Protein AF-A0A8S2RQ76-F1 (afdb_monomer)

Mean predicted aligned error: 10.96 Å

Sequence (186 aa):
QKIIPDDKMVSIYTAVIGRHTADENFDEAVRAYDSVCRLLPGRKIMPDDEMASMYISVVETCLRKGYYRTAAKRYKSACRFLPSHKMILEEKMACIYRAVIQRHTAGADFYEALRAYNSVCRLLPGHKIMPEDAMGSIYISVIENRLREENFRTAIDRDMNCQGACTYNLNSETPLLVLALREEEK

pLDDT: mean 80.57, std 19.02, range [32.69, 95.0]

Radius of gyration: 26.37 Å; Cα contacts (8 Å, |Δi|>4): 126; chains: 1; bounding box: 66×40×82 Å

InterPro domains:
  IPR011990 Tetratricopeptide-like helical domain superfamily [G3DSA:1.25.40.10] (19-134)
  IPR011990 Tetratricopeptide-like helical domain superfamily [SSF48452] (22-127)

Organism: NCBI:txid1234261

Nearest PDB structures (foldseek):
  5o01-assembly2_B  TM=3.114E-01  e=8.342E-03  Prosthecobacter vanneervenii
  5o09-assembly1_1C  TM=3.279E-01  e=2.859E-02  Prosthecobacter vanneervenii
  3zfw-assembly2_B  TM=3.249E-01  e=1.029E-01  Mus musculus
  3zfw-assembly1_A  TM=3.256E-01  e=1.029E-01  Mus musculus
  4y6c-assembly1_A-2  TM=2.509E-01  e=4.740E-01  Podospora anserina

Secondary structure (DSSP, 8-state):
--PPPHHHHHHHHHHHHHHHHHTT-HHHHHHHHHHHHHHSTT---S-HHHHHHHHHHHHHHHHHTT-HHHHHHHHHHHHHH-GGGHHHHHHHHHHHHHHHHHHHHHTT-HHHHHHHHHHHHHHSTT---S-HHHHHHHHHHHHHHHHHHHHHHHHHHHHHHTTTS--------S------------

Structure (mmCIF, N/CA/C/O backbone):
data_AF-A0A8S2RQ76-F1
#
_entry.id   AF-A0A8S2RQ76-F1
#
loop_
_atom_site.group_PDB
_atom_site.id
_atom_site.type_symbol
_atom_site.label_atom_id
_atom_site.label_alt_id
_atom_site.label_comp_id
_atom_site.label_asym_id
_atom_site.label_entity_id
_atom_site.label_seq_id
_atom_site.pdbx_PDB_ins_code
_atom_site.Cartn_x
_atom_site.Cartn_y
_atom_site.Cartn_z
_atom_site.occupancy
_atom_site.B_iso_or_equiv
_atom_site.auth_seq_id
_atom_site.auth_comp_id
_atom_site.auth_asym_id
_atom_site.auth_atom_id
_atom_site.pdbx_PDB_model_num
ATOM 1 N N . GLN A 1 1 ? 23.873 -24.471 -20.148 1.00 51.44 1 GLN A N 1
ATOM 2 C CA . GLN A 1 1 ? 22.796 -23.467 -19.983 1.00 51.44 1 GLN A CA 1
ATOM 3 C C . GLN A 1 1 ? 23.018 -22.363 -21.007 1.00 51.44 1 GLN A C 1
ATOM 5 O O . GLN A 1 1 ? 24.132 -21.867 -21.092 1.00 51.44 1 GLN A O 1
ATOM 10 N N . LYS A 1 2 ? 22.016 -22.019 -21.828 1.00 54.16 2 LYS A N 1
ATOM 11 C CA . LYS A 1 2 ? 22.111 -20.861 -22.734 1.00 54.16 2 LYS A CA 1
ATOM 12 C C . LYS A 1 2 ? 21.935 -19.601 -21.887 1.00 54.16 2 LYS A C 1
ATOM 14 O O . LYS A 1 2 ? 20.841 -19.366 -21.387 1.00 54.16 2 LYS A O 1
ATOM 19 N N . ILE A 1 3 ? 23.011 -18.844 -21.694 1.00 76.44 3 ILE A N 1
ATOM 20 C CA . ILE A 1 3 ? 22.955 -17.529 -21.049 1.00 76.44 3 ILE A CA 1
ATOM 21 C C . ILE A 1 3 ? 22.169 -16.617 -21.995 1.00 76.44 3 ILE A C 1
ATOM 23 O O . ILE A 1 3 ? 22.540 -16.460 -23.159 1.00 76.44 3 ILE A O 1
ATOM 27 N N . ILE A 1 4 ? 21.034 -16.092 -21.533 1.00 77.12 4 ILE A N 1
ATOM 28 C CA . ILE A 1 4 ? 20.288 -15.079 -22.283 1.00 77.12 4 ILE A CA 1
ATOM 29 C C . ILE A 1 4 ? 21.061 -13.765 -22.118 1.00 77.12 4 ILE A C 1
ATOM 31 O O . ILE A 1 4 ? 21.323 -13.394 -20.977 1.00 77.12 4 ILE A O 1
ATOM 35 N N . PRO A 1 5 ? 21.427 -13.065 -23.206 1.00 86.50 5 PRO A N 1
ATOM 36 C CA . PRO A 1 5 ? 22.102 -11.776 -23.096 1.00 86.50 5 PRO A CA 1
ATOM 37 C C . PRO A 1 5 ? 21.247 -10.754 -22.341 1.00 86.50 5 PRO A C 1
ATOM 39 O O . PRO A 1 5 ? 20.031 -10.698 -22.552 1.00 86.50 5 PRO A O 1
ATOM 42 N N . ASP A 1 6 ? 21.880 -9.911 -21.529 1.00 86.19 6 ASP A N 1
ATOM 43 C CA . ASP A 1 6 ? 21.203 -8.902 -20.705 1.00 86.19 6 ASP A CA 1
ATOM 44 C C . ASP A 1 6 ? 20.278 -7.996 -21.526 1.00 86.19 6 ASP A C 1
ATOM 46 O O . ASP A 1 6 ? 19.143 -7.751 -21.130 1.00 86.19 6 ASP A O 1
ATOM 50 N N . ASP A 1 7 ? 20.700 -7.569 -22.717 1.00 86.69 7 ASP A N 1
ATOM 51 C CA . ASP A 1 7 ? 19.886 -6.718 -23.597 1.00 86.69 7 ASP A CA 1
ATOM 52 C C . ASP A 1 7 ? 18.601 -7.418 -24.056 1.00 86.69 7 ASP A C 1
ATOM 54 O O . ASP A 1 7 ? 17.532 -6.809 -24.152 1.00 86.69 7 ASP A O 1
ATOM 58 N N . LYS A 1 8 ? 18.683 -8.733 -24.282 1.00 88.88 8 LYS A N 1
ATOM 59 C CA . LYS A 1 8 ? 17.525 -9.552 -24.636 1.00 88.88 8 LYS A CA 1
ATOM 60 C C . LYS A 1 8 ? 16.596 -9.731 -23.435 1.00 88.88 8 LYS A C 1
ATOM 62 O O . LYS A 1 8 ? 15.382 -9.703 -23.613 1.00 88.88 8 LYS A O 1
ATOM 67 N N . MET A 1 9 ? 17.142 -9.864 -22.226 1.00 87.50 9 MET A N 1
ATOM 68 C CA . MET A 1 9 ? 16.352 -9.885 -20.990 1.00 87.50 9 MET A CA 1
ATOM 69 C C . MET A 1 9 ? 15.621 -8.558 -20.778 1.00 87.50 9 MET A C 1
ATOM 71 O O . MET A 1 9 ? 14.411 -8.567 -20.564 1.00 87.50 9 MET A O 1
ATOM 75 N N . VAL A 1 10 ? 16.315 -7.423 -20.910 1.00 89.06 10 VAL A N 1
ATOM 76 C CA . VAL A 1 10 ? 15.703 -6.090 -20.802 1.00 89.06 10 VAL A CA 1
ATOM 77 C C . VAL A 1 10 ? 14.555 -5.952 -21.796 1.00 89.06 10 VAL A C 1
ATOM 79 O O . VAL A 1 10 ? 13.449 -5.635 -21.382 1.00 89.06 10 VAL A O 1
ATOM 82 N N . SER A 1 11 ? 14.771 -6.282 -23.074 1.00 90.25 11 SER A N 1
ATOM 83 C CA . SER A 1 11 ? 13.725 -6.202 -24.102 1.00 90.25 11 SER A CA 1
ATOM 84 C C . SER A 1 11 ? 12.489 -7.047 -23.767 1.00 90.25 11 SER A C 1
ATOM 86 O O . SER A 1 11 ? 11.363 -6.557 -23.879 1.00 90.25 11 SER A O 1
ATOM 88 N N . ILE A 1 12 ? 12.683 -8.289 -23.303 1.00 91.12 12 ILE A N 1
ATOM 89 C CA . ILE A 1 12 ? 11.579 -9.171 -22.898 1.00 91.12 12 ILE A CA 1
ATOM 90 C C . ILE A 1 12 ? 10.788 -8.538 -21.754 1.00 91.12 12 ILE A C 1
ATOM 92 O O . ILE A 1 12 ? 9.563 -8.457 -21.820 1.00 91.12 12 ILE A O 1
ATOM 96 N N . TYR A 1 13 ? 11.469 -8.074 -20.711 1.00 91.06 13 TYR A N 1
ATOM 97 C CA . TYR A 1 13 ? 10.783 -7.531 -19.550 1.00 91.06 13 TYR A CA 1
ATOM 98 C C . TYR A 1 13 ? 10.162 -6.158 -19.799 1.00 91.06 13 TYR A C 1
ATOM 100 O O . TYR A 1 13 ? 9.073 -5.919 -19.292 1.00 91.06 13 TYR A O 1
ATOM 108 N N . THR A 1 14 ? 10.768 -5.290 -20.612 1.00 91.50 14 THR A N 1
ATOM 109 C CA . THR A 1 14 ? 10.124 -4.048 -21.062 1.00 91.50 14 THR A CA 1
ATOM 110 C C . THR A 1 14 ? 8.807 -4.360 -21.770 1.00 91.50 14 THR A C 1
ATOM 112 O O . THR A 1 14 ? 7.794 -3.733 -21.472 1.00 91.50 14 THR A O 1
ATOM 115 N N . ALA A 1 15 ? 8.779 -5.372 -22.644 1.00 92.12 15 ALA A N 1
ATOM 116 C CA . ALA A 1 15 ? 7.556 -5.785 -23.329 1.00 92.12 15 ALA A CA 1
ATOM 117 C C . ALA A 1 15 ? 6.509 -6.388 -22.373 1.00 92.12 15 ALA A C 1
ATOM 119 O O . ALA A 1 15 ? 5.321 -6.098 -22.499 1.00 92.12 15 ALA A O 1
ATOM 120 N N . VAL A 1 16 ? 6.935 -7.212 -21.409 1.00 92.88 16 VAL A N 1
ATOM 121 C CA . VAL A 1 16 ? 6.044 -7.795 -20.389 1.00 92.88 16 VAL A CA 1
ATOM 122 C C . VAL A 1 16 ? 5.442 -6.708 -19.504 1.00 92.88 16 VAL A C 1
ATOM 124 O O . VAL A 1 16 ? 4.233 -6.706 -19.286 1.00 92.88 16 VAL A O 1
ATOM 127 N N . ILE A 1 17 ? 6.267 -5.776 -19.020 1.00 92.12 17 ILE A N 1
ATOM 128 C CA . ILE A 1 17 ? 5.800 -4.661 -18.200 1.00 92.12 17 ILE A CA 1
ATOM 129 C C . ILE A 1 17 ? 4.832 -3.805 -19.016 1.00 92.12 17 ILE A C 1
ATOM 131 O O . ILE A 1 17 ? 3.712 -3.602 -18.569 1.00 92.12 17 ILE A O 1
ATOM 135 N N . GLY A 1 18 ? 5.204 -3.403 -20.236 1.00 90.00 18 GLY A N 1
ATOM 136 C CA . GLY A 1 18 ? 4.346 -2.595 -21.105 1.00 90.00 18 GLY A CA 1
ATOM 137 C C . GLY A 1 18 ? 2.985 -3.237 -21.386 1.00 90.00 18 GLY A C 1
ATOM 138 O O . GLY A 1 18 ? 1.969 -2.551 -21.328 1.00 90.00 18 GLY A O 1
ATOM 139 N N . ARG A 1 19 ? 2.937 -4.559 -21.610 1.00 94.06 19 ARG A N 1
ATOM 140 C CA . ARG A 1 19 ? 1.672 -5.294 -21.775 1.00 94.06 19 ARG A CA 1
ATOM 141 C C . ARG A 1 19 ? 0.811 -5.225 -20.517 1.00 94.06 19 ARG A C 1
ATOM 143 O O . ARG A 1 19 ? -0.349 -4.853 -20.595 1.00 94.06 19 ARG A O 1
ATOM 150 N N . HIS A 1 20 ? 1.383 -5.550 -19.360 1.00 92.94 20 HIS A N 1
ATOM 151 C CA . HIS A 1 20 ? 0.635 -5.520 -18.106 1.00 92.94 20 HIS A CA 1
ATOM 152 C C . HIS A 1 20 ? 0.190 -4.110 -17.718 1.00 92.94 20 HIS A C 1
ATOM 154 O O . HIS A 1 20 ? -0.898 -3.957 -17.180 1.00 92.94 20 HIS A O 1
ATOM 160 N N . THR A 1 21 ? 0.986 -3.084 -18.017 1.00 88.12 21 THR A N 1
ATOM 161 C CA . THR A 1 21 ? 0.594 -1.685 -17.827 1.00 88.12 21 THR A CA 1
ATOM 162 C C . THR A 1 21 ? -0.584 -1.309 -18.731 1.00 88.12 21 THR A C 1
ATOM 164 O O . THR A 1 21 ? -1.500 -0.645 -18.258 1.00 88.12 21 THR A O 1
ATOM 167 N N . ALA A 1 22 ? -0.596 -1.758 -19.992 1.00 89.19 22 ALA A N 1
ATOM 168 C CA . ALA A 1 22 ? -1.710 -1.523 -20.916 1.00 89.19 22 ALA A CA 1
ATOM 169 C C . ALA A 1 22 ? -3.005 -2.233 -20.483 1.00 89.19 22 ALA A C 1
ATOM 171 O O . ALA A 1 22 ? -4.086 -1.677 -20.643 1.00 89.19 22 ALA A O 1
ATOM 172 N N . ASP A 1 23 ? -2.888 -3.418 -19.880 1.00 91.81 23 ASP A N 1
ATOM 173 C CA . ASP A 1 23 ? -4.017 -4.182 -19.330 1.00 91.81 23 ASP A CA 1
ATOM 174 C C . ASP A 1 23 ? -4.453 -3.696 -17.926 1.00 91.81 23 ASP A C 1
ATOM 176 O O . ASP A 1 23 ? -5.220 -4.379 -17.248 1.00 91.81 23 ASP A O 1
ATOM 180 N N . GLU A 1 24 ? -3.912 -2.569 -17.438 1.00 87.88 24 GLU A N 1
ATOM 181 C CA . GLU A 1 24 ? -4.081 -2.046 -16.065 1.00 87.88 24 GLU A CA 1
ATOM 182 C C . GLU A 1 24 ? -3.722 -3.053 -14.952 1.00 87.88 24 GLU A C 1
ATOM 184 O O . GLU A 1 24 ? -4.077 -2.906 -13.777 1.00 87.88 24 GLU A O 1
ATOM 189 N N . ASN A 1 25 ? -2.949 -4.080 -15.295 1.00 92.06 25 ASN A N 1
ATOM 190 C CA . ASN A 1 25 ? -2.514 -5.119 -14.383 1.00 92.06 25 ASN A CA 1
ATOM 191 C C . ASN A 1 25 ? -1.212 -4.719 -13.666 1.00 92.06 25 ASN A C 1
ATOM 193 O O . ASN A 1 25 ? -0.141 -5.309 -13.848 1.00 92.06 25 ASN A O 1
ATOM 197 N N . PHE A 1 26 ? -1.300 -3.669 -12.845 1.00 90.19 26 PHE A N 1
ATOM 198 C CA . PHE A 1 26 ? -0.127 -3.033 -12.242 1.00 90.19 26 PHE A CA 1
ATOM 199 C C . PHE A 1 26 ? 0.654 -3.938 -11.276 1.00 90.19 26 PHE A C 1
ATOM 201 O O . PHE A 1 26 ? 1.863 -3.762 -11.127 1.00 90.19 26 PHE A O 1
ATOM 208 N N . ASP A 1 27 ? 0.020 -4.918 -10.620 1.00 90.31 27 ASP A N 1
ATOM 209 C CA . ASP A 1 27 ? 0.737 -5.803 -9.686 1.00 90.31 27 ASP A CA 1
ATOM 210 C C . ASP A 1 27 ? 1.681 -6.756 -10.437 1.00 90.31 27 ASP A C 1
ATOM 212 O O . ASP A 1 27 ? 2.809 -7.003 -9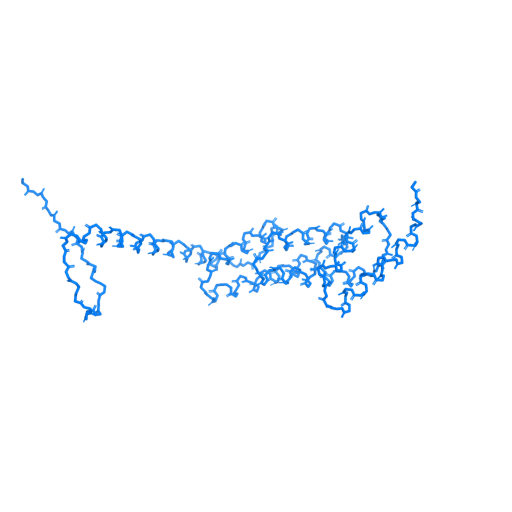.998 1.00 90.31 27 ASP A O 1
ATOM 216 N N . GLU A 1 28 ? 1.264 -7.226 -11.611 1.00 93.19 28 GLU A N 1
ATOM 217 C CA . GLU A 1 28 ? 2.054 -8.048 -12.520 1.00 93.19 28 GLU A CA 1
ATOM 218 C C . GLU A 1 28 ? 3.195 -7.233 -13.130 1.00 93.19 28 GLU A C 1
ATOM 220 O O . GLU A 1 28 ? 4.338 -7.698 -13.132 1.00 93.19 28 GLU A O 1
ATOM 225 N N . ALA A 1 29 ? 2.910 -5.999 -13.557 1.00 91.69 29 ALA A N 1
ATOM 226 C CA . ALA A 1 29 ?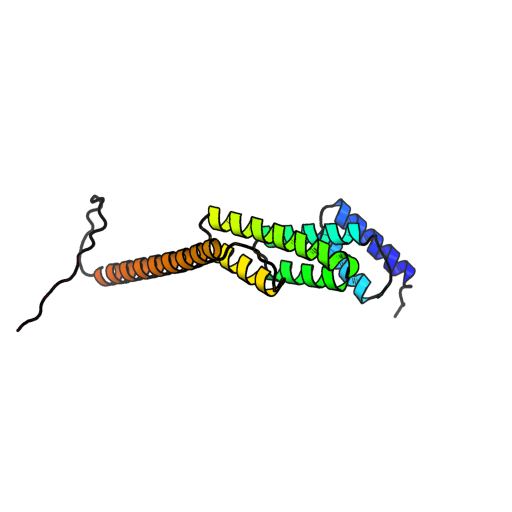 3.912 -5.054 -14.044 1.00 91.69 29 ALA A CA 1
ATOM 227 C C . ALA A 1 29 ? 5.005 -4.795 -12.988 1.00 91.69 29 ALA A C 1
ATOM 229 O O . ALA A 1 29 ? 6.198 -4.947 -13.266 1.00 91.69 29 ALA A O 1
ATOM 230 N N . VAL A 1 30 ? 4.610 -4.512 -11.741 1.00 93.50 30 VAL A N 1
ATOM 231 C CA . VAL A 1 30 ? 5.539 -4.314 -10.618 1.00 93.50 30 VAL A CA 1
ATOM 232 C C . VAL A 1 30 ? 6.334 -5.587 -10.311 1.00 93.50 30 VAL A C 1
ATOM 234 O O . VAL A 1 30 ? 7.531 -5.508 -10.045 1.00 93.50 30 VAL A O 1
ATOM 237 N N . ARG A 1 31 ? 5.727 -6.783 -10.375 1.00 93.62 31 ARG A N 1
ATOM 238 C CA . ARG A 1 31 ? 6.463 -8.055 -10.202 1.00 93.62 31 ARG A CA 1
ATOM 239 C C . ARG A 1 31 ? 7.503 -8.283 -11.292 1.00 93.62 31 ARG A C 1
ATOM 241 O O . ARG A 1 31 ? 8.599 -8.765 -10.991 1.00 93.62 31 ARG A O 1
ATOM 248 N N . ALA A 1 32 ? 7.160 -7.978 -12.539 1.00 92.12 32 ALA A N 1
ATOM 249 C CA . ALA A 1 32 ? 8.078 -8.091 -13.659 1.00 92.12 32 ALA A CA 1
ATOM 250 C C . ALA A 1 32 ? 9.264 -7.135 -13.465 1.00 92.12 32 ALA A C 1
ATOM 252 O O . ALA A 1 32 ? 10.409 -7.582 -13.512 1.00 92.12 32 ALA A O 1
ATOM 253 N N . TYR A 1 33 ? 9.003 -5.875 -13.111 1.00 91.44 33 TYR A N 1
ATOM 254 C CA . TYR A 1 33 ? 10.040 -4.893 -12.793 1.00 91.44 33 TYR A CA 1
ATOM 255 C C . TYR A 1 33 ? 10.938 -5.313 -11.621 1.00 91.44 33 TYR A C 1
ATOM 257 O O . TYR A 1 33 ? 12.158 -5.378 -11.773 1.00 91.44 33 TYR A O 1
ATOM 265 N N . ASP A 1 34 ? 10.340 -5.703 -10.488 1.00 92.62 34 ASP A N 1
ATOM 266 C CA . ASP A 1 34 ? 11.033 -6.247 -9.311 1.00 92.62 34 ASP A CA 1
ATOM 267 C C . ASP A 1 34 ? 12.017 -7.363 -9.691 1.00 92.62 34 ASP A C 1
ATOM 269 O O . ASP A 1 34 ? 13.092 -7.490 -9.101 1.00 92.62 34 ASP A O 1
ATOM 273 N N . SER A 1 35 ? 11.618 -8.215 -10.638 1.00 91.88 35 SER A N 1
ATOM 274 C CA . SER A 1 35 ? 12.419 -9.350 -11.086 1.00 91.88 35 SER A CA 1
ATOM 275 C C . SER A 1 35 ? 13.646 -8.881 -11.858 1.00 91.88 35 SER A C 1
ATOM 277 O O . SER A 1 35 ? 14.752 -9.328 -11.561 1.00 91.88 35 SER A O 1
ATOM 279 N N . VAL A 1 36 ? 13.489 -7.935 -12.785 1.00 90.75 36 VAL A N 1
ATOM 280 C CA . VAL A 1 36 ? 14.638 -7.424 -13.541 1.00 90.75 36 VAL A CA 1
ATOM 281 C C . VAL A 1 36 ? 15.581 -6.628 -12.667 1.00 90.75 36 VAL A C 1
ATOM 283 O O . VAL A 1 36 ? 16.780 -6.835 -12.775 1.00 90.75 36 VAL A O 1
ATOM 286 N N . CYS A 1 37 ? 15.092 -5.784 -11.758 1.00 90.00 37 CYS A N 1
ATOM 287 C CA . CYS A 1 37 ? 15.980 -5.030 -10.870 1.00 90.00 37 CYS A CA 1
ATOM 288 C C . CYS A 1 37 ? 16.843 -5.940 -9.981 1.00 90.00 37 CYS A C 1
ATOM 290 O O . CYS A 1 37 ? 17.916 -5.530 -9.542 1.00 90.00 37 CYS A O 1
ATOM 292 N N . ARG A 1 38 ? 16.392 -7.174 -9.705 1.00 90.69 38 ARG A N 1
ATOM 293 C CA . ARG A 1 38 ? 17.192 -8.190 -9.000 1.00 90.69 38 ARG A CA 1
ATOM 294 C C . ARG A 1 38 ? 18.172 -8.915 -9.918 1.00 90.69 38 ARG A C 1
ATOM 296 O O . ARG A 1 38 ? 19.262 -9.240 -9.466 1.00 90.69 38 ARG A O 1
ATOM 303 N N . LEU A 1 39 ? 17.772 -9.202 -11.156 1.00 90.12 39 LEU A N 1
ATOM 304 C CA . LEU A 1 39 ? 18.604 -9.916 -12.129 1.00 90.12 39 LEU A CA 1
ATOM 305 C C . LEU A 1 39 ? 19.691 -9.018 -12.734 1.00 90.12 39 LEU A C 1
ATOM 307 O O . LEU A 1 39 ? 20.805 -9.474 -12.949 1.00 90.12 39 LEU A O 1
ATOM 311 N N . LEU A 1 40 ? 19.362 -7.752 -12.986 1.00 88.94 40 LEU A N 1
ATOM 312 C CA . LEU A 1 40 ? 20.181 -6.751 -13.668 1.00 88.94 40 LEU A CA 1
ATOM 313 C C . LEU A 1 40 ? 20.207 -5.449 -12.843 1.00 88.94 40 LEU A C 1
ATOM 315 O O . LEU A 1 40 ? 19.592 -4.448 -13.229 1.00 88.94 40 LEU A O 1
ATOM 319 N N . PRO A 1 41 ? 20.869 -5.446 -11.672 1.00 86.19 41 PRO A N 1
ATOM 320 C CA . PRO A 1 41 ? 20.905 -4.277 -10.802 1.00 86.19 41 PRO A CA 1
ATOM 321 C C . PRO A 1 41 ? 21.540 -3.072 -11.512 1.00 86.19 41 PRO A C 1
ATOM 323 O O . PRO A 1 41 ? 22.567 -3.190 -12.174 1.00 86.19 41 PRO A O 1
ATOM 326 N N . GLY A 1 42 ? 20.918 -1.898 -11.373 1.00 81.50 42 GLY A N 1
ATOM 327 C CA . GLY A 1 42 ? 21.380 -0.644 -11.984 1.00 81.50 42 GLY A CA 1
ATOM 328 C C . GLY A 1 42 ? 20.962 -0.439 -13.445 1.00 81.50 42 GLY A C 1
ATOM 329 O O . GLY A 1 42 ? 21.113 0.663 -13.969 1.00 81.50 42 GLY A O 1
ATOM 330 N N . ARG A 1 43 ? 20.388 -1.452 -14.108 1.00 85.31 43 ARG A N 1
ATOM 331 C CA . ARG A 1 43 ? 19.855 -1.301 -15.466 1.00 85.31 43 ARG A CA 1
ATOM 332 C C . ARG A 1 43 ? 18.503 -0.581 -15.416 1.00 85.31 43 ARG A C 1
ATOM 334 O O . ARG A 1 43 ? 17.547 -1.090 -14.834 1.00 85.31 43 ARG A O 1
ATOM 341 N N . LYS A 1 44 ? 18.409 0.589 -16.054 1.00 82.44 44 LYS A N 1
ATOM 342 C CA . LYS A 1 44 ? 17.154 1.344 -16.160 1.00 82.44 44 LYS A CA 1
ATOM 343 C C . LYS A 1 44 ? 16.304 0.796 -17.305 1.00 82.44 44 LYS A C 1
ATOM 345 O O . LYS A 1 44 ? 16.729 0.804 -18.456 1.00 82.44 44 LYS A O 1
ATOM 350 N N . ILE A 1 45 ? 15.124 0.287 -16.965 1.00 85.88 45 ILE A N 1
ATOM 351 C CA . ILE A 1 45 ? 14.185 -0.360 -17.904 1.00 85.88 45 ILE A CA 1
ATOM 352 C C . ILE A 1 45 ? 13.060 0.603 -18.281 1.00 85.88 45 ILE A C 1
ATOM 354 O O . ILE A 1 45 ? 12.460 0.471 -19.343 1.00 85.88 45 ILE A O 1
ATOM 358 N N . MET A 1 46 ? 12.782 1.566 -17.401 1.00 86.00 46 MET A N 1
ATOM 359 C CA . MET A 1 46 ? 11.757 2.582 -17.583 1.00 86.00 46 MET A CA 1
ATOM 360 C C . MET A 1 46 ? 12.021 3.815 -16.713 1.00 86.00 46 MET A C 1
ATOM 362 O O . MET A 1 46 ? 12.891 3.762 -15.835 1.00 86.00 46 MET A O 1
ATOM 366 N N . PRO A 1 47 ? 11.299 4.923 -16.948 1.00 89.38 47 PRO A N 1
ATOM 367 C CA . PRO A 1 47 ? 11.353 6.099 -16.094 1.00 89.38 47 PRO A CA 1
ATOM 368 C C . PRO A 1 47 ? 10.905 5.797 -14.660 1.00 89.38 47 PRO A C 1
ATOM 370 O O . PRO A 1 47 ? 9.937 5.075 -14.421 1.00 89.38 47 PRO A O 1
ATOM 373 N N . ASP A 1 48 ? 11.602 6.398 -13.698 1.00 89.94 48 ASP A N 1
ATOM 374 C CA . ASP A 1 48 ? 11.347 6.176 -12.273 1.00 89.94 48 ASP A CA 1
ATOM 375 C C . ASP A 1 48 ? 9.981 6.741 -11.850 1.00 89.94 48 ASP A C 1
ATOM 377 O O . ASP A 1 48 ? 9.309 6.145 -11.014 1.00 89.94 48 ASP A O 1
ATOM 381 N N . ASP A 1 49 ? 9.529 7.834 -12.479 1.00 91.12 49 ASP A N 1
ATOM 382 C CA . ASP A 1 49 ? 8.216 8.451 -12.233 1.00 91.12 49 ASP A CA 1
ATOM 383 C C . ASP A 1 49 ? 7.049 7.533 -12.631 1.00 91.12 49 ASP A C 1
ATOM 385 O O . ASP A 1 49 ? 6.062 7.396 -11.898 1.00 91.12 49 ASP A O 1
ATOM 389 N N . GLU A 1 50 ? 7.170 6.861 -13.779 1.00 90.62 50 GLU A N 1
ATOM 390 C CA . GLU A 1 50 ? 6.169 5.902 -14.259 1.00 90.62 50 GLU A CA 1
ATOM 391 C C . GLU A 1 50 ? 6.098 4.687 -13.330 1.00 90.62 50 GLU A C 1
ATOM 393 O O . GLU A 1 50 ? 5.015 4.255 -12.929 1.00 90.62 50 GLU A O 1
ATOM 398 N N . MET A 1 51 ? 7.256 4.172 -12.913 1.00 91.62 51 MET A N 1
ATOM 399 C CA . MET A 1 51 ? 7.319 3.057 -11.972 1.00 91.62 51 MET A CA 1
ATOM 400 C C . MET A 1 51 ? 6.805 3.445 -10.581 1.00 91.62 51 MET A C 1
ATOM 402 O O . MET A 1 51 ? 6.061 2.678 -9.969 1.00 91.62 51 MET A O 1
ATOM 406 N N . ALA A 1 52 ? 7.129 4.642 -10.086 1.00 92.69 52 ALA A N 1
ATOM 407 C CA . ALA A 1 52 ? 6.591 5.155 -8.828 1.00 92.69 52 ALA A CA 1
ATOM 408 C C . ALA A 1 52 ? 5.058 5.214 -8.866 1.00 92.69 52 ALA A C 1
ATOM 410 O O . ALA A 1 52 ? 4.400 4.771 -7.923 1.00 92.69 52 ALA A O 1
ATOM 411 N N . SER A 1 53 ? 4.491 5.685 -9.980 1.00 91.81 53 SER A N 1
ATOM 412 C CA . SER A 1 53 ? 3.042 5.733 -10.193 1.00 91.81 53 SER A CA 1
AT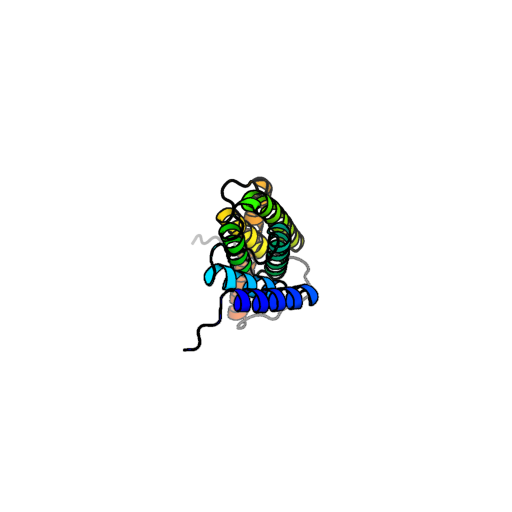OM 413 C C . SER A 1 53 ? 2.417 4.336 -10.153 1.00 91.81 53 SER A C 1
ATOM 415 O O . SER A 1 53 ? 1.437 4.125 -9.442 1.00 91.81 53 SER A O 1
ATOM 417 N N . MET A 1 54 ? 3.031 3.346 -10.810 1.00 93.06 54 MET A N 1
ATOM 418 C CA . MET A 1 54 ? 2.561 1.956 -10.754 1.00 93.06 54 MET A CA 1
ATOM 419 C C . MET A 1 54 ? 2.611 1.368 -9.340 1.00 93.06 54 MET A C 1
ATOM 421 O O . MET A 1 54 ? 1.650 0.732 -8.902 1.00 93.06 54 MET A O 1
ATOM 425 N N . TYR A 1 55 ? 3.692 1.602 -8.588 1.00 95.00 55 TYR A N 1
ATOM 426 C CA . TYR A 1 55 ? 3.766 1.181 -7.187 1.00 95.00 55 TYR A CA 1
ATOM 427 C C . TYR A 1 55 ? 2.642 1.787 -6.348 1.00 95.00 55 TYR A C 1
ATOM 429 O O . TYR A 1 55 ? 2.024 1.069 -5.559 1.00 95.00 55 TYR A O 1
ATOM 437 N N . ILE A 1 56 ? 2.359 3.079 -6.531 1.00 94.19 56 ILE A N 1
ATOM 438 C CA . ILE A 1 56 ? 1.263 3.769 -5.845 1.00 94.19 56 ILE A CA 1
ATOM 439 C C . ILE A 1 56 ? -0.072 3.083 -6.167 1.00 94.19 56 ILE A C 1
ATOM 441 O O . ILE A 1 56 ? -0.790 2.709 -5.238 1.00 94.19 56 ILE A O 1
ATOM 445 N N . SER A 1 57 ? -0.367 2.819 -7.443 1.00 93.75 57 SER A N 1
ATOM 446 C CA . SER A 1 57 ? -1.605 2.150 -7.873 1.00 93.75 57 SER A CA 1
ATOM 447 C C . SER A 1 57 ? -1.769 0.747 -7.275 1.00 93.75 57 SER A C 1
ATOM 449 O O . SER A 1 57 ? -2.851 0.383 -6.799 1.00 93.75 57 SER A O 1
ATOM 451 N N . VAL A 1 58 ? -0.694 -0.050 -7.243 1.00 93.88 58 VAL A N 1
ATOM 452 C CA . VAL A 1 58 ? -0.705 -1.390 -6.628 1.00 93.88 58 VAL A CA 1
ATOM 453 C C . VAL A 1 58 ? -0.984 -1.306 -5.136 1.00 93.88 58 VAL A C 1
ATOM 455 O O . VAL A 1 58 ? -1.795 -2.071 -4.603 1.00 93.88 58 VAL A O 1
ATOM 458 N N . VAL A 1 59 ? -0.303 -0.395 -4.445 1.00 93.81 59 VAL A N 1
ATOM 459 C CA . VAL A 1 59 ? -0.451 -0.250 -3.002 1.00 93.81 59 VAL A CA 1
ATOM 460 C C . VAL A 1 59 ? -1.857 0.221 -2.651 1.00 93.81 59 VAL A C 1
ATOM 462 O O . VAL A 1 59 ? -2.491 -0.375 -1.782 1.00 93.81 59 VAL A O 1
ATOM 465 N N . GLU A 1 60 ? -2.381 1.216 -3.359 1.00 92.75 60 GLU A N 1
ATOM 466 C CA . GLU A 1 60 ? -3.748 1.694 -3.180 1.00 92.75 60 GLU A CA 1
ATOM 467 C C . GLU A 1 60 ? -4.772 0.564 -3.362 1.00 92.75 60 GLU A C 1
ATOM 469 O O . GLU A 1 60 ? -5.658 0.374 -2.526 1.00 92.75 60 GLU A O 1
ATOM 474 N N . THR A 1 61 ? -4.597 -0.256 -4.401 1.00 92.06 61 THR A N 1
ATOM 475 C CA . THR A 1 61 ? -5.453 -1.420 -4.666 1.00 92.06 61 THR A CA 1
ATOM 476 C C . THR A 1 61 ? -5.368 -2.454 -3.542 1.00 92.06 61 THR A C 1
ATOM 478 O O . THR A 1 61 ? -6.390 -2.990 -3.109 1.00 92.06 61 THR A O 1
ATOM 481 N N . CYS A 1 62 ? -4.164 -2.729 -3.032 1.00 91.81 62 CYS A N 1
ATOM 482 C CA . CYS A 1 62 ? -3.971 -3.635 -1.901 1.00 91.81 62 CYS A CA 1
ATOM 483 C C . CYS A 1 62 ? -4.669 -3.115 -0.642 1.00 91.81 62 CYS A C 1
ATOM 485 O O . CYS A 1 62 ? -5.322 -3.888 0.056 1.00 91.81 62 CYS A O 1
ATOM 487 N N . LEU A 1 63 ? -4.555 -1.818 -0.356 1.00 90.75 63 LEU A N 1
ATOM 488 C CA . LEU A 1 63 ? -5.169 -1.210 0.820 1.00 90.75 63 LEU A CA 1
ATOM 489 C C . LEU A 1 63 ? -6.695 -1.196 0.728 1.00 90.75 63 LEU A C 1
ATOM 491 O O . LEU A 1 63 ? -7.349 -1.559 1.701 1.00 90.75 63 LEU A O 1
ATOM 495 N N . ARG A 1 64 ? -7.267 -0.905 -0.448 1.00 86.50 64 ARG A N 1
ATOM 496 C CA . ARG A 1 64 ? -8.718 -1.015 -0.685 1.00 86.50 64 ARG A CA 1
ATOM 497 C C . ARG A 1 64 ? -9.269 -2.420 -0.426 1.00 86.50 64 ARG A C 1
ATOM 499 O O . ARG A 1 64 ? -10.421 -2.548 -0.030 1.00 86.50 64 ARG A O 1
ATOM 506 N N . LYS A 1 65 ? -8.460 -3.463 -0.638 1.00 87.56 65 LYS A N 1
ATOM 507 C CA . LYS A 1 65 ? -8.814 -4.869 -0.368 1.00 87.56 65 LYS A CA 1
ATOM 508 C C . LYS A 1 65 ? -8.474 -5.332 1.060 1.00 87.56 65 LYS A C 1
ATOM 510 O O . LYS A 1 65 ? -8.650 -6.506 1.365 1.00 87.56 65 LYS A O 1
ATOM 515 N N . GLY A 1 66 ? -7.936 -4.462 1.920 1.00 84.19 66 GLY A N 1
ATOM 516 C CA . GLY A 1 66 ? -7.489 -4.822 3.274 1.00 84.19 66 GLY A CA 1
ATOM 517 C C . GLY A 1 66 ? -6.171 -5.614 3.325 1.00 84.19 66 GLY A C 1
ATOM 518 O O . GLY A 1 66 ? -5.783 -6.146 4.367 1.00 84.19 66 GLY A O 1
ATOM 519 N N . TYR A 1 67 ? -5.424 -5.701 2.222 1.00 90.50 67 TYR A N 1
ATOM 520 C CA . TYR A 1 67 ? -4.158 -6.437 2.134 1.00 90.50 67 TYR A CA 1
ATOM 521 C C . TYR A 1 67 ? -2.959 -5.600 2.609 1.00 90.50 67 TYR A C 1
ATOM 523 O O . TYR A 1 67 ? -1.988 -5.387 1.879 1.00 90.50 67 TYR A O 1
ATOM 531 N N . TYR A 1 68 ? -2.986 -5.153 3.869 1.00 86.44 68 TYR A N 1
ATOM 532 C CA . TYR A 1 68 ? -1.976 -4.245 4.439 1.00 86.44 68 TYR A CA 1
ATOM 533 C C . TYR A 1 68 ? -0.545 -4.790 4.397 1.00 86.44 68 TYR A C 1
ATOM 535 O O . TYR A 1 68 ? 0.400 -4.046 4.144 1.00 86.44 68 TYR A O 1
ATOM 543 N N . ARG A 1 69 ? -0.360 -6.100 4.610 1.00 88.00 69 ARG A N 1
ATOM 544 C CA . ARG A 1 69 ? 0.973 -6.729 4.540 1.00 88.00 69 ARG A CA 1
ATOM 545 C C . ARG A 1 69 ? 1.544 -6.686 3.123 1.00 88.00 69 ARG A C 1
ATOM 547 O O . ARG A 1 69 ? 2.735 -6.432 2.950 1.00 88.00 69 ARG A O 1
ATOM 554 N N . THR A 1 70 ? 0.702 -6.918 2.119 1.00 90.06 70 THR A N 1
ATOM 555 C CA . THR A 1 70 ? 1.100 -6.871 0.708 1.00 90.06 70 THR A CA 1
ATOM 556 C C . THR A 1 70 ? 1.419 -5.440 0.296 1.00 90.06 70 THR A C 1
ATOM 558 O O . THR A 1 70 ? 2.494 -5.204 -0.249 1.00 90.06 70 THR A O 1
ATOM 561 N N . ALA A 1 71 ? 0.565 -4.478 0.661 1.00 91.38 71 ALA A N 1
ATOM 562 C CA . ALA A 1 71 ? 0.815 -3.047 0.480 1.00 91.38 71 ALA A CA 1
ATOM 563 C C . ALA A 1 71 ? 2.172 -2.621 1.070 1.00 91.38 71 ALA A C 1
ATOM 565 O O . ALA A 1 71 ? 3.013 -2.056 0.373 1.00 91.38 71 ALA A O 1
ATOM 566 N N . ALA A 1 72 ? 2.433 -2.990 2.328 1.00 90.50 72 ALA A N 1
ATOM 567 C CA . ALA A 1 72 ? 3.696 -2.725 3.013 1.00 90.50 72 ALA A CA 1
ATOM 568 C C . ALA A 1 72 ? 4.909 -3.311 2.275 1.00 90.50 72 ALA A C 1
ATOM 570 O O . ALA A 1 72 ? 5.953 -2.668 2.173 1.00 90.50 72 ALA A O 1
ATOM 571 N N . LYS A 1 73 ? 4.787 -4.537 1.752 1.00 92.00 73 LYS A N 1
ATOM 572 C CA . LYS A 1 73 ? 5.854 -5.192 0.987 1.00 92.00 73 LYS A CA 1
ATOM 573 C C . LYS A 1 73 ? 6.135 -4.457 -0.324 1.00 92.00 73 LYS A C 1
ATOM 575 O O . LYS A 1 73 ? 7.298 -4.225 -0.637 1.00 92.00 73 LYS A O 1
ATOM 580 N N . ARG A 1 74 ? 5.088 -4.078 -1.062 1.00 93.12 74 ARG A N 1
ATOM 581 C CA . ARG A 1 74 ? 5.199 -3.352 -2.337 1.00 93.12 74 ARG A CA 1
ATOM 582 C C . ARG A 1 74 ? 5.829 -1.981 -2.150 1.00 93.12 74 ARG A C 1
ATOM 584 O O . ARG A 1 74 ? 6.771 -1.653 -2.859 1.00 93.12 74 ARG A O 1
ATOM 591 N N . TYR A 1 75 ? 5.397 -1.251 -1.131 1.00 93.50 75 TYR A N 1
ATOM 592 C CA . TYR A 1 75 ? 6.003 0.018 -0.751 1.00 93.50 75 TYR A CA 1
ATOM 593 C C . TYR A 1 75 ? 7.498 -0.122 -0.413 1.00 93.50 75 TYR A C 1
ATOM 595 O O . TYR A 1 75 ? 8.327 0.625 -0.926 1.00 93.50 75 TYR A O 1
ATOM 603 N N . LYS A 1 76 ? 7.880 -1.131 0.381 1.00 93.00 76 LYS A N 1
ATOM 604 C CA . LYS A 1 76 ? 9.297 -1.388 0.693 1.00 93.00 76 LYS A CA 1
ATOM 605 C C . LYS A 1 76 ? 10.128 -1.711 -0.552 1.00 93.00 76 LYS A C 1
ATOM 607 O O . LYS A 1 76 ? 11.265 -1.253 -0.640 1.00 93.00 76 LYS A O 1
ATOM 612 N N . SER A 1 77 ? 9.584 -2.478 -1.502 1.00 92.62 77 SER A N 1
ATOM 613 C CA . SER A 1 77 ? 10.231 -2.688 -2.807 1.00 92.62 77 SER A CA 1
ATOM 614 C C . SER A 1 77 ? 10.405 -1.365 -3.554 1.00 92.62 77 SER A C 1
ATOM 616 O O . SER A 1 77 ? 11.507 -1.081 -4.016 1.00 92.62 77 SER A O 1
ATOM 618 N N . ALA A 1 78 ? 9.363 -0.529 -3.602 1.00 93.44 78 ALA A N 1
ATOM 619 C CA . ALA A 1 78 ? 9.408 0.777 -4.254 1.00 93.44 78 ALA A CA 1
ATOM 620 C C . ALA A 1 78 ? 10.545 1.643 -3.698 1.00 93.44 78 ALA A C 1
ATOM 622 O O . ALA A 1 78 ? 11.405 2.074 -4.454 1.00 93.44 78 ALA A O 1
ATOM 623 N N . CYS A 1 79 ? 10.634 1.808 -2.375 1.00 92.50 79 CYS A N 1
ATOM 624 C CA . CYS A 1 79 ? 11.705 2.591 -1.749 1.00 92.50 79 CYS A CA 1
ATOM 625 C C . CYS A 1 79 ? 13.103 2.001 -1.964 1.00 92.50 79 CYS A C 1
ATOM 627 O O . CYS A 1 79 ? 14.086 2.739 -1.947 1.00 92.50 79 CYS A O 1
ATOM 629 N N . ARG A 1 80 ? 13.211 0.677 -2.132 1.00 92.88 80 ARG A N 1
ATOM 630 C CA . ARG A 1 80 ? 14.485 0.010 -2.420 1.00 92.88 80 ARG A CA 1
ATOM 631 C C . ARG A 1 80 ? 14.962 0.304 -3.841 1.00 92.88 80 ARG A C 1
ATOM 633 O O . ARG A 1 80 ? 16.157 0.498 -4.037 1.00 92.88 80 ARG A O 1
ATOM 640 N N . PHE A 1 81 ? 14.058 0.268 -4.816 1.00 91.00 81 PHE A N 1
ATOM 641 C CA . PHE A 1 81 ? 14.410 0.412 -6.230 1.00 91.00 81 PHE A CA 1
ATOM 642 C C . PHE A 1 81 ? 14.349 1.857 -6.729 1.00 91.00 81 PHE A C 1
ATOM 644 O O . PHE A 1 81 ? 15.039 2.181 -7.686 1.00 91.00 81 PHE A O 1
ATOM 651 N N . LEU A 1 82 ? 13.578 2.717 -6.063 1.00 91.75 82 LEU A N 1
ATOM 652 C CA . LEU A 1 82 ? 13.381 4.128 -6.398 1.00 91.75 82 LEU A CA 1
ATOM 653 C C . LEU A 1 82 ? 13.750 5.028 -5.202 1.00 91.75 82 LEU A C 1
ATOM 655 O O . LEU A 1 82 ? 12.883 5.689 -4.620 1.00 91.75 82 LEU A O 1
ATOM 659 N N . PRO A 1 83 ? 15.029 5.062 -4.782 1.00 91.44 83 PRO A N 1
ATOM 660 C CA . PRO A 1 83 ? 15.440 5.831 -3.608 1.00 91.44 83 PRO A CA 1
ATOM 661 C C . PRO A 1 83 ? 15.223 7.343 -3.782 1.00 91.44 83 PRO A C 1
ATOM 663 O O . PRO A 1 83 ? 14.883 8.019 -2.813 1.00 91.44 83 PRO A O 1
ATOM 666 N N . SER A 1 84 ? 15.345 7.866 -5.007 1.00 91.69 84 SER A N 1
ATOM 667 C CA . SER A 1 84 ? 15.066 9.272 -5.344 1.00 91.69 84 SER A CA 1
ATOM 668 C C . SER A 1 84 ? 13.607 9.674 -5.120 1.00 91.69 84 SER A C 1
ATOM 670 O O . SER A 1 84 ? 13.324 10.834 -4.841 1.00 91.69 84 SER A O 1
ATOM 672 N N . HIS A 1 85 ? 12.679 8.718 -5.196 1.00 93.06 85 HIS A N 1
ATOM 673 C CA . HIS A 1 85 ? 11.237 8.953 -5.083 1.00 93.06 85 HIS A CA 1
ATOM 674 C C . HIS A 1 85 ? 10.704 8.684 -3.686 1.00 93.06 85 HIS A C 1
ATOM 676 O O . HIS A 1 85 ? 9.508 8.835 -3.449 1.00 93.06 85 HIS A O 1
ATOM 682 N N . LYS A 1 86 ? 11.572 8.295 -2.746 1.00 92.25 86 LYS A N 1
ATOM 683 C CA . LYS A 1 86 ? 11.174 7.888 -1.400 1.00 92.25 86 LYS A CA 1
ATOM 684 C C . LYS A 1 86 ? 10.279 8.926 -0.721 1.00 92.25 86 LYS A C 1
ATOM 686 O O . LYS A 1 86 ? 9.229 8.551 -0.225 1.00 92.25 86 LYS A O 1
ATOM 691 N N . MET A 1 87 ? 10.644 10.207 -0.757 1.00 91.19 87 MET A N 1
ATOM 692 C CA . MET A 1 87 ? 9.858 11.274 -0.121 1.00 91.19 87 MET A CA 1
ATOM 693 C C . MET A 1 87 ? 8.444 11.393 -0.718 1.00 91.19 87 MET A C 1
ATOM 695 O O . MET A 1 87 ? 7.462 11.457 0.0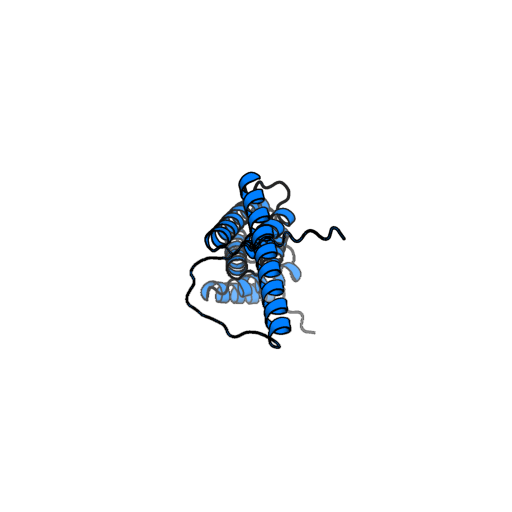15 1.00 91.19 87 MET A O 1
ATOM 699 N N . ILE A 1 88 ? 8.333 11.350 -2.049 1.00 91.44 88 ILE A N 1
ATOM 700 C CA . ILE A 1 88 ? 7.045 11.416 -2.759 1.00 91.44 88 ILE A CA 1
ATOM 701 C C . ILE A 1 88 ? 6.197 10.179 -2.437 1.00 91.44 88 ILE A C 1
ATOM 703 O O . ILE A 1 88 ? 4.994 10.280 -2.194 1.00 91.44 88 ILE A O 1
ATOM 707 N N . LEU A 1 89 ? 6.825 9.001 -2.409 1.00 92.94 89 LEU A N 1
ATOM 708 C CA . LEU A 1 89 ? 6.171 7.749 -2.043 1.00 92.94 89 LEU A CA 1
ATOM 709 C C . LEU A 1 89 ? 5.668 7.794 -0.593 1.00 92.94 89 LEU A C 1
ATOM 711 O O . LEU A 1 89 ? 4.524 7.428 -0.353 1.00 92.94 89 LEU A O 1
ATOM 715 N N . GLU A 1 90 ? 6.472 8.272 0.358 1.00 92.62 90 GLU A N 1
ATOM 716 C CA . GLU A 1 90 ? 6.093 8.432 1.771 1.00 92.62 90 GLU A CA 1
ATOM 717 C C . GLU A 1 90 ? 4.851 9.315 1.931 1.00 92.62 90 GLU A C 1
ATOM 719 O O . GLU A 1 90 ? 3.876 8.914 2.576 1.00 92.62 90 GLU A O 1
ATOM 724 N N . GLU A 1 91 ? 4.842 10.475 1.277 1.00 90.81 91 GLU A N 1
ATOM 725 C CA . GLU A 1 91 ? 3.720 11.409 1.327 1.00 90.81 91 GLU A CA 1
ATOM 726 C C . GLU A 1 91 ? 2.442 10.803 0.727 1.00 90.81 91 GLU A C 1
ATOM 728 O O . GLU A 1 91 ? 1.370 10.834 1.344 1.00 90.81 91 GLU A O 1
ATOM 733 N N . LYS A 1 92 ? 2.549 10.180 -0.454 1.00 92.19 92 LYS A N 1
ATOM 734 C CA . LYS A 1 92 ? 1.413 9.510 -1.104 1.00 92.19 92 LYS A CA 1
ATOM 735 C C . LYS A 1 92 ? 0.884 8.358 -0.260 1.00 92.19 92 LYS A C 1
ATOM 737 O O . LYS A 1 92 ? -0.330 8.227 -0.100 1.00 92.19 92 LYS A O 1
ATOM 742 N N . MET A 1 93 ? 1.771 7.574 0.344 1.00 91.19 93 MET A N 1
ATOM 743 C CA . MET A 1 93 ? 1.400 6.497 1.253 1.00 91.19 93 MET A CA 1
ATOM 744 C C . MET A 1 93 ? 0.635 7.010 2.469 1.00 91.19 93 MET A C 1
ATOM 746 O O . MET A 1 93 ? -0.418 6.462 2.800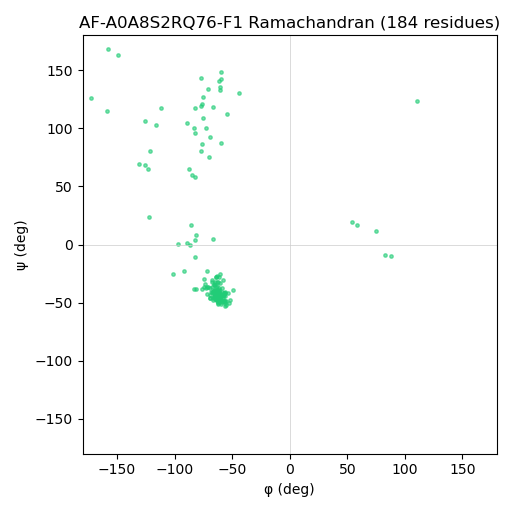 1.00 91.19 93 MET A O 1
ATOM 750 N N . ALA A 1 94 ? 1.115 8.077 3.109 1.00 91.69 94 ALA A N 1
ATOM 751 C CA . ALA A 1 94 ? 0.421 8.688 4.236 1.00 91.69 94 ALA A CA 1
ATOM 752 C C . ALA A 1 94 ? -0.990 9.162 3.845 1.00 91.69 94 ALA A C 1
ATOM 754 O O . ALA A 1 94 ? -1.946 8.954 4.593 1.00 91.69 94 ALA A O 1
ATOM 755 N N . CYS A 1 95 ? -1.152 9.758 2.660 1.00 90.94 95 CYS A N 1
ATOM 756 C CA . CYS A 1 95 ? -2.455 10.173 2.136 1.00 90.94 95 CYS A CA 1
ATOM 757 C C . CYS A 1 95 ? -3.407 8.993 1.889 1.00 90.94 95 CYS A C 1
ATOM 759 O O . CYS A 1 95 ? -4.553 9.037 2.335 1.00 90.94 95 CYS A O 1
ATOM 761 N N . ILE A 1 96 ? -2.941 7.920 1.245 1.00 91.50 96 ILE A N 1
ATOM 762 C CA . ILE A 1 96 ? -3.783 6.747 0.962 1.00 91.50 96 ILE A CA 1
ATOM 763 C C . ILE A 1 96 ? -4.221 6.068 2.263 1.00 91.50 96 ILE A C 1
ATOM 765 O O . ILE A 1 96 ? -5.397 5.747 2.430 1.00 91.50 96 ILE A O 1
ATOM 769 N N . TYR A 1 97 ? -3.306 5.888 3.218 1.00 92.62 97 TYR A N 1
ATOM 770 C CA . TYR A 1 97 ? -3.650 5.310 4.516 1.00 92.62 97 TYR A CA 1
ATOM 771 C C . TYR A 1 97 ? -4.644 6.172 5.295 1.00 92.62 97 TYR A C 1
ATOM 773 O O . TYR A 1 97 ? -5.572 5.617 5.877 1.00 92.62 97 TYR A O 1
ATOM 781 N N . ARG A 1 98 ? -4.505 7.506 5.271 1.0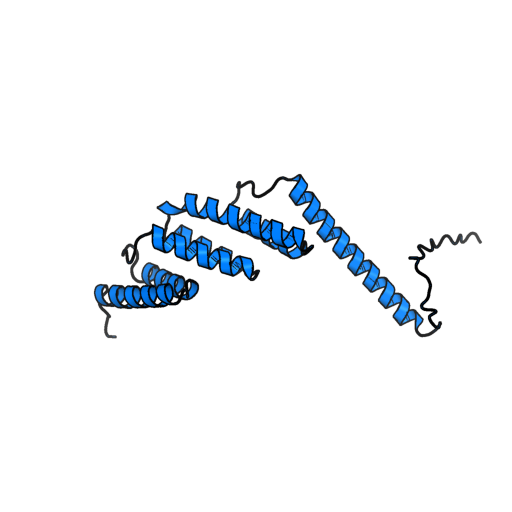0 91.69 98 ARG A N 1
ATOM 782 C CA . ARG A 1 98 ? -5.500 8.415 5.865 1.00 91.69 98 ARG A CA 1
ATOM 783 C C . ARG A 1 98 ? -6.895 8.170 5.295 1.00 91.69 98 ARG A C 1
ATOM 785 O O . ARG A 1 98 ? -7.830 7.988 6.068 1.00 91.69 98 ARG A O 1
ATOM 792 N N . ALA A 1 99 ? -7.018 8.094 3.971 1.00 91.50 99 ALA A N 1
ATOM 793 C CA . ALA A 1 99 ? -8.299 7.848 3.310 1.00 91.50 99 ALA A CA 1
ATOM 794 C C . ALA A 1 99 ? -8.895 6.475 3.674 1.00 91.50 99 ALA A C 1
ATOM 796 O O . ALA A 1 99 ? -10.090 6.361 3.938 1.00 91.50 99 ALA A O 1
ATOM 797 N N . VAL A 1 100 ? -8.064 5.430 3.732 1.00 92.44 100 VAL A N 1
ATOM 798 C CA . VAL A 1 100 ? -8.495 4.071 4.110 1.00 92.44 100 VAL A CA 1
ATOM 799 C C . VAL A 1 100 ? -8.979 4.025 5.556 1.00 92.44 100 VAL A C 1
ATOM 801 O O . VAL A 1 100 ? -10.027 3.444 5.831 1.00 92.44 100 VAL A O 1
ATOM 804 N N . ILE A 1 101 ? -8.259 4.675 6.473 1.00 91.56 101 ILE A N 1
ATOM 805 C CA . ILE A 1 101 ? -8.667 4.754 7.875 1.00 91.56 101 ILE A CA 1
ATOM 806 C C . ILE A 1 101 ? -9.999 5.495 7.993 1.00 91.56 101 ILE A C 1
ATOM 808 O O . ILE A 1 101 ? -10.923 4.958 8.593 1.00 91.56 101 ILE A O 1
ATOM 812 N N . GLN A 1 102 ? -10.125 6.666 7.360 1.00 91.00 102 GLN A N 1
ATOM 813 C CA . GLN A 1 102 ? -11.362 7.452 7.356 1.00 91.00 102 GLN A CA 1
ATOM 814 C C . GLN A 1 102 ? -12.557 6.654 6.822 1.00 91.00 102 GLN A C 1
ATOM 816 O O . GLN A 1 102 ? -13.644 6.698 7.398 1.00 91.00 102 GLN A O 1
ATOM 821 N N . ARG A 1 103 ? -12.353 5.882 5.749 1.00 91.00 103 ARG A N 1
ATOM 822 C CA . ARG A 1 103 ? -13.386 5.015 5.178 1.00 91.00 103 ARG A CA 1
ATOM 823 C C . ARG A 1 103 ? -13.838 3.942 6.166 1.00 91.00 103 ARG A C 1
ATOM 825 O O . ARG A 1 103 ? -15.039 3.770 6.346 1.00 91.00 103 ARG A O 1
ATOM 832 N N . HIS A 1 104 ? -12.905 3.239 6.805 1.00 91.56 104 HIS A N 1
ATOM 833 C CA . HIS A 1 104 ? -13.252 2.215 7.791 1.00 91.56 104 HIS A CA 1
ATOM 834 C C . HIS A 1 104 ? -13.917 2.812 9.032 1.00 91.56 104 HIS A C 1
ATOM 836 O O . HIS A 1 104 ? -14.904 2.263 9.506 1.00 91.56 104 HIS A O 1
ATOM 842 N N . THR A 1 105 ? -13.454 3.967 9.520 1.00 89.50 105 THR A N 1
ATOM 843 C CA . THR A 1 105 ? -14.114 4.649 10.642 1.00 89.50 105 THR A CA 1
ATOM 844 C C . THR A 1 105 ? -15.531 5.095 10.295 1.00 89.50 105 THR A C 1
ATOM 846 O O . THR A 1 105 ? -16.425 4.944 11.118 1.00 89.50 105 THR A O 1
ATOM 849 N N . ALA A 1 106 ? -15.763 5.586 9.072 1.00 90.19 106 ALA A N 1
ATOM 850 C CA . ALA A 1 106 ? -17.099 5.962 8.609 1.00 90.19 106 ALA A CA 1
ATOM 851 C C . ALA A 1 106 ? -18.026 4.744 8.441 1.00 90.19 106 ALA A C 1
ATOM 853 O O . ALA A 1 106 ? -19.230 4.859 8.641 1.00 90.19 106 ALA A O 1
ATOM 854 N N . GLY A 1 107 ? -17.465 3.579 8.103 1.00 90.50 107 GLY A N 1
ATOM 855 C CA . GLY A 1 107 ? -18.181 2.303 8.039 1.00 90.50 107 GLY A CA 1
ATOM 856 C C . GLY A 1 107 ? -18.343 1.585 9.383 1.00 90.50 107 GLY A C 1
ATOM 857 O O . GLY A 1 107 ? -18.845 0.470 9.390 1.00 90.50 107 GLY A O 1
ATOM 858 N N . ALA A 1 108 ? -17.905 2.182 10.501 1.00 89.50 108 ALA A N 1
ATOM 859 C CA . ALA A 1 108 ? -17.835 1.549 11.825 1.00 89.50 108 ALA A CA 1
ATOM 860 C C . ALA A 1 108 ? -16.959 0.272 11.898 1.00 89.50 108 ALA A C 1
ATOM 862 O O . ALA A 1 108 ? -16.996 -0.467 12.884 1.00 89.50 108 ALA A O 1
ATOM 863 N N . ASP A 1 109 ? -16.087 0.053 10.909 1.00 91.44 109 ASP A N 1
ATOM 864 C CA . ASP A 1 109 ? -15.101 -1.032 10.865 1.00 91.44 109 ASP A CA 1
ATOM 865 C C . ASP A 1 109 ? -13.842 -0.658 11.671 1.00 91.44 109 ASP A C 1
ATOM 867 O O . ASP A 1 109 ? -12.717 -0.610 11.156 1.00 91.44 109 ASP A O 1
ATOM 871 N N . PHE A 1 110 ? -14.008 -0.355 12.960 1.00 91.50 110 PHE A N 1
ATOM 872 C CA . PHE A 1 110 ? -12.930 0.209 13.783 1.00 91.50 110 PHE A CA 1
ATOM 873 C C . PHE A 1 110 ? -11.709 -0.718 13.921 1.00 91.50 110 PHE A C 1
ATOM 875 O O . PHE A 1 110 ? -10.579 -0.240 14.034 1.00 91.50 110 PHE A O 1
ATOM 882 N N . TYR A 1 111 ? -11.900 -2.039 13.831 1.00 90.81 111 TYR A N 1
ATOM 883 C CA . TYR A 1 111 ? -10.797 -3.007 13.806 1.00 90.81 111 TYR A CA 1
ATOM 884 C C . TYR A 1 111 ? -9.903 -2.857 12.571 1.00 90.81 111 TYR A C 1
ATOM 886 O O . TYR A 1 111 ? -8.674 -2.896 12.687 1.00 90.81 111 TYR A O 1
ATOM 894 N N . GLU A 1 112 ? -10.496 -2.676 11.389 1.00 90.75 112 GLU A N 1
ATOM 895 C CA . GLU A 1 112 ? -9.734 -2.502 10.151 1.00 90.75 112 GLU A CA 1
ATOM 896 C C . GLU A 1 112 ? -9.103 -1.108 10.083 1.00 90.75 112 GLU A C 1
ATOM 898 O O . GLU A 1 112 ? -7.938 -0.988 9.697 1.00 90.75 112 GLU A O 1
ATOM 903 N N . ALA A 1 113 ? -9.790 -0.075 10.584 1.00 91.25 113 ALA A N 1
ATOM 904 C CA . ALA A 1 113 ? -9.207 1.254 10.780 1.00 91.25 113 ALA A CA 1
ATOM 905 C C . ALA A 1 113 ? -7.947 1.200 11.665 1.00 91.25 113 ALA A C 1
ATOM 907 O O . ALA A 1 113 ? -6.889 1.718 11.293 1.00 91.25 113 ALA A O 1
ATOM 908 N N . LEU A 1 114 ? -8.025 0.509 12.808 1.00 91.25 114 LEU A N 1
ATOM 909 C CA . LEU A 1 114 ? -6.899 0.338 13.724 1.00 91.25 114 LEU A CA 1
ATOM 910 C C . LEU A 1 114 ? -5.760 -0.478 13.093 1.00 91.25 114 LEU A C 1
ATOM 912 O O . LEU A 1 114 ? -4.578 -0.169 13.278 1.00 91.25 114 LEU A O 1
ATOM 916 N N . ARG A 1 115 ? -6.085 -1.519 12.318 1.00 90.94 115 ARG A N 1
ATOM 917 C CA . ARG A 1 115 ? -5.089 -2.320 11.594 1.00 90.94 115 ARG A CA 1
ATOM 918 C C . ARG A 1 115 ? -4.361 -1.486 10.537 1.00 90.94 115 ARG A C 1
ATOM 920 O O . ARG A 1 115 ? -3.131 -1.567 10.455 1.00 90.94 115 ARG A O 1
ATOM 927 N N . ALA A 1 116 ? -5.092 -0.679 9.771 1.00 89.25 116 ALA A N 1
ATOM 928 C CA . ALA A 1 116 ? -4.536 0.238 8.782 1.00 89.25 116 ALA A CA 1
ATOM 929 C C . ALA A 1 116 ? -3.603 1.265 9.440 1.00 89.25 116 ALA A C 1
ATOM 931 O O . ALA A 1 116 ? -2.458 1.409 9.006 1.00 89.25 116 ALA A O 1
ATOM 932 N N . TYR A 1 117 ? -4.046 1.894 10.534 1.00 90.56 117 TYR A N 1
ATOM 933 C CA . TYR A 1 117 ? -3.254 2.841 11.324 1.00 90.56 117 TYR A CA 1
ATOM 934 C C . TYR A 1 117 ? -1.938 2.227 11.821 1.00 90.56 117 TYR A C 1
ATOM 936 O O . TYR A 1 117 ? -0.849 2.723 11.529 1.00 90.56 117 TYR A O 1
ATOM 944 N N . ASN A 1 118 ? -2.012 1.074 12.484 1.00 89.44 118 ASN A N 1
ATOM 945 C CA . ASN A 1 118 ? -0.823 0.385 12.982 1.00 89.44 118 ASN A CA 1
ATOM 946 C C . ASN A 1 118 ? 0.128 -0.040 11.854 1.00 89.44 118 ASN A C 1
ATOM 948 O O . ASN A 1 118 ? 1.346 -0.081 12.042 1.00 89.44 118 ASN A O 1
ATOM 952 N N . SER A 1 119 ? -0.405 -0.373 10.675 1.00 89.50 119 SER A N 1
ATOM 953 C CA . SER A 1 119 ? 0.416 -0.681 9.506 1.00 89.50 119 SER A CA 1
ATOM 954 C C . SER A 1 119 ? 1.214 0.535 9.045 1.00 89.50 119 SER A C 1
ATOM 956 O O . SER A 1 119 ? 2.412 0.404 8.797 1.00 89.50 119 SER A O 1
ATOM 958 N N . VAL A 1 120 ? 0.584 1.706 8.936 1.00 89.38 120 VAL A N 1
ATOM 959 C CA . VAL A 1 120 ? 1.264 2.912 8.448 1.00 89.38 120 VAL A CA 1
ATOM 960 C C . VAL A 1 120 ? 2.251 3.477 9.462 1.00 89.38 120 VAL A C 1
ATOM 962 O O . VAL A 1 120 ? 3.356 3.824 9.063 1.00 89.38 120 VAL A O 1
ATOM 965 N N . CYS A 1 121 ? 1.952 3.452 10.764 1.00 88.94 121 CYS A N 1
ATOM 966 C CA . CYS A 1 121 ? 2.899 3.895 11.796 1.00 88.94 121 CYS A CA 1
ATOM 967 C C . CYS A 1 121 ? 4.203 3.082 11.795 1.00 88.94 121 CYS A C 1
ATOM 969 O O . CYS A 1 121 ? 5.272 3.622 12.061 1.00 88.94 121 CYS A O 1
ATOM 971 N N . ARG A 1 122 ? 4.135 1.785 11.458 1.00 88.88 122 ARG A N 1
ATOM 972 C CA . ARG A 1 122 ? 5.329 0.934 11.306 1.00 88.88 122 ARG A CA 1
ATOM 973 C C . ARG A 1 122 ? 6.116 1.219 10.030 1.00 88.88 122 ARG A C 1
ATOM 975 O O . ARG A 1 122 ? 7.312 0.949 9.989 1.00 88.88 122 ARG A O 1
ATOM 982 N N . LEU A 1 123 ? 5.442 1.662 8.971 1.00 87.88 123 LEU A N 1
ATOM 983 C CA . LEU A 1 123 ? 6.076 1.959 7.686 1.00 87.88 123 LEU A CA 1
ATOM 984 C C . LEU A 1 123 ? 6.700 3.349 7.663 1.00 87.88 123 LEU A C 1
ATOM 986 O O . LEU A 1 123 ? 7.767 3.515 7.081 1.00 87.88 123 LEU A O 1
ATOM 990 N N . LEU A 1 124 ? 6.027 4.312 8.285 1.00 89.69 124 LEU A N 1
ATOM 991 C CA . LEU A 1 124 ? 6.331 5.735 8.241 1.00 89.69 124 LEU A CA 1
ATOM 992 C C . LEU A 1 124 ? 6.474 6.280 9.671 1.00 89.69 124 LEU A C 1
ATOM 994 O O . LEU A 1 124 ? 5.621 7.048 10.129 1.00 89.69 124 LEU A O 1
ATOM 998 N N . PRO A 1 125 ? 7.522 5.876 10.414 1.00 81.75 125 PRO A N 1
ATOM 999 C CA . PRO A 1 125 ? 7.744 6.401 11.753 1.00 81.75 125 PRO A CA 1
ATOM 1000 C C . 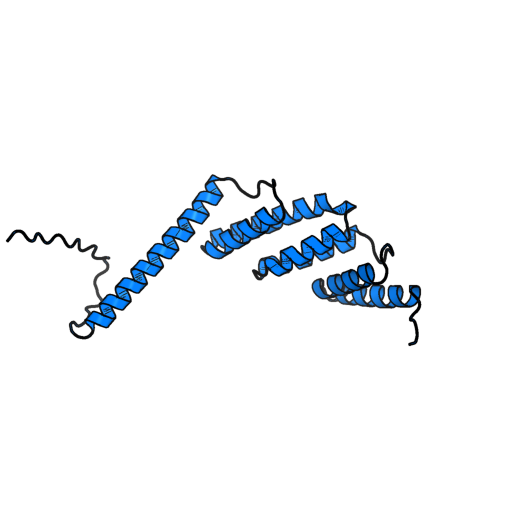PRO A 1 125 ? 7.940 7.922 11.681 1.00 81.75 125 PRO A C 1
ATOM 1002 O O . PRO A 1 125 ? 8.670 8.427 10.832 1.00 81.75 125 PRO A O 1
ATOM 1005 N N . GLY A 1 126 ? 7.247 8.657 12.551 1.00 79.31 126 GLY A N 1
ATOM 1006 C CA . GLY A 1 126 ? 7.298 10.122 12.601 1.00 79.31 126 GLY A CA 1
ATOM 1007 C C . GLY A 1 126 ? 6.303 10.845 11.688 1.00 79.31 126 GLY A C 1
ATOM 1008 O O . GLY A 1 126 ? 6.106 12.046 11.854 1.00 79.31 126 GLY A O 1
ATOM 1009 N N . HIS A 1 127 ? 5.611 10.148 10.781 1.00 81.75 127 HIS A N 1
ATOM 1010 C CA . HIS A 1 127 ? 4.516 10.769 10.037 1.00 81.75 127 HIS A CA 1
ATOM 1011 C C . HIS A 1 127 ? 3.278 10.888 10.929 1.00 81.75 127 HIS A C 1
ATOM 1013 O O . HIS A 1 127 ? 2.731 9.887 11.397 1.00 81.75 127 HIS A O 1
ATOM 1019 N N . LYS A 1 128 ? 2.796 12.119 11.134 1.00 81.56 128 LYS A N 1
ATOM 1020 C CA . LYS A 1 128 ? 1.535 12.367 11.841 1.00 81.56 128 LYS A CA 1
ATOM 1021 C C . LYS A 1 128 ? 0.361 12.053 10.911 1.00 81.56 128 LYS A C 1
ATOM 1023 O O . LYS A 1 128 ? -0.137 12.915 10.192 1.00 81.56 128 LYS A O 1
ATOM 1028 N N . ILE A 1 129 ? -0.042 10.782 10.896 1.00 84.44 129 ILE A N 1
ATOM 1029 C CA . ILE A 1 129 ? -1.129 10.279 10.044 1.00 84.44 129 ILE A CA 1
ATOM 1030 C C . ILE A 1 129 ? -2.484 10.827 10.495 1.00 84.44 129 ILE A C 1
ATOM 1032 O O . ILE A 1 129 ? -3.324 11.140 9.660 1.00 84.44 129 ILE A O 1
ATOM 1036 N N . MET A 1 130 ? -2.708 10.974 11.798 1.00 84.75 130 MET A N 1
ATOM 1037 C CA . MET A 1 130 ? -3.939 11.553 12.330 1.00 84.75 130 MET A CA 1
ATOM 1038 C C . MET A 1 130 ? -3.690 12.287 13.653 1.00 84.75 130 MET A C 1
ATOM 1040 O O . MET A 1 130 ? -2.646 12.072 14.279 1.00 84.75 130 MET A O 1
ATOM 1044 N N . PRO A 1 131 ? -4.628 13.149 14.076 1.00 83.25 131 PRO A N 1
ATOM 1045 C CA . PRO A 1 131 ? -4.668 13.685 15.433 1.00 83.25 131 PRO A CA 1
ATOM 1046 C C . PRO A 1 131 ? -4.806 12.572 16.490 1.00 83.25 131 PRO A C 1
ATOM 1048 O O . PRO A 1 131 ? -5.409 11.529 16.229 1.00 83.25 131 PRO A O 1
ATOM 1051 N N . GLU A 1 132 ? -4.232 12.776 17.676 1.00 80.31 132 GLU A N 1
ATOM 1052 C CA . GLU A 1 132 ? -4.215 11.777 18.762 1.00 80.31 132 GLU A CA 1
ATOM 1053 C C . GLU A 1 132 ? -5.619 11.484 19.306 1.00 80.31 132 GLU A C 1
ATOM 1055 O O . GLU A 1 132 ? -5.945 10.350 19.638 1.00 80.31 132 GLU A O 1
ATOM 1060 N N . ASP A 1 133 ? -6.470 12.497 19.316 1.00 83.56 133 ASP A N 1
ATOM 1061 C CA . ASP A 1 133 ? -7.891 12.490 19.644 1.00 83.56 133 ASP A CA 1
ATOM 1062 C C . ASP A 1 133 ? -8.713 11.599 18.694 1.00 83.56 133 ASP A C 1
ATOM 1064 O O . ASP A 1 133 ? -9.524 10.777 19.138 1.00 83.56 133 ASP A O 1
ATOM 1068 N N . ALA A 1 134 ? -8.444 11.670 17.386 1.00 85.19 134 ALA A N 1
ATOM 1069 C CA . ALA A 1 134 ? -9.059 10.771 16.409 1.00 85.19 134 ALA A CA 1
ATOM 1070 C C . ALA A 1 134 ? -8.611 9.316 16.625 1.00 85.19 134 ALA A C 1
ATOM 1072 O O . ALA A 1 134 ? -9.420 8.391 16.549 1.00 85.19 134 ALA A O 1
ATOM 1073 N N . MET A 1 135 ? -7.333 9.110 16.952 1.00 85.25 135 MET A N 1
ATOM 1074 C CA . MET A 1 135 ? -6.797 7.792 17.289 1.00 85.25 135 MET A CA 1
ATOM 1075 C C . MET A 1 135 ? -7.443 7.233 18.565 1.00 85.25 135 MET A C 1
ATOM 1077 O O . MET A 1 135 ? -7.907 6.092 18.559 1.00 85.25 135 MET A O 1
ATOM 1081 N N . GLY A 1 136 ? -7.549 8.040 19.623 1.00 84.12 136 GLY A N 1
ATOM 1082 C CA . GLY A 1 136 ? -8.202 7.659 20.875 1.00 84.12 136 GLY A CA 1
ATOM 1083 C C . GLY A 1 136 ? -9.648 7.215 20.660 1.00 84.12 136 GLY A C 1
ATOM 1084 O O . GLY A 1 136 ? -10.058 6.178 21.177 1.00 84.12 136 GLY A O 1
ATOM 1085 N N . SER A 1 137 ? -10.384 7.925 19.804 1.00 89.12 137 SER A N 1
ATOM 1086 C CA . SER A 1 137 ? -11.764 7.576 19.438 1.00 89.12 137 SER A CA 1
ATOM 1087 C C . SER A 1 137 ? -11.863 6.201 18.763 1.00 89.12 137 SER A C 1
ATOM 1089 O O . SER A 1 137 ? -12.756 5.415 19.083 1.00 89.12 137 SER A O 1
ATOM 1091 N N . ILE A 1 138 ? -10.920 5.865 17.872 1.00 89.25 138 ILE A N 1
ATOM 1092 C CA . ILE A 1 138 ? -10.851 4.539 17.234 1.00 89.25 138 ILE A CA 1
ATOM 1093 C C . ILE A 1 138 ? -10.582 3.452 18.281 1.00 89.25 138 ILE A C 1
ATOM 1095 O O . ILE A 1 138 ? -11.253 2.422 18.270 1.00 89.25 138 ILE A O 1
ATOM 1099 N N . TYR A 1 139 ? -9.632 3.668 19.197 1.00 88.75 139 TYR A N 1
ATOM 1100 C CA . TYR A 1 139 ? -9.326 2.695 20.253 1.00 88.75 139 TYR A CA 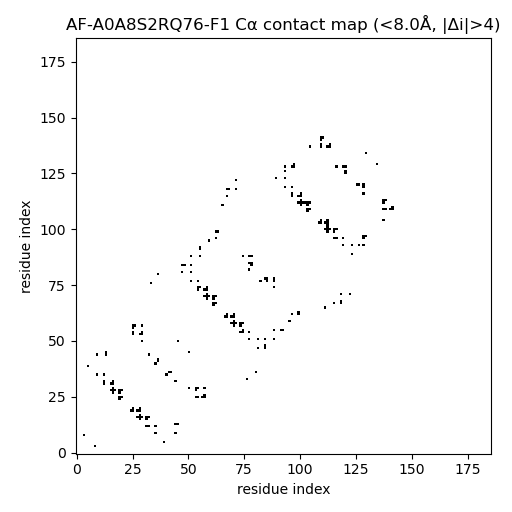1
ATOM 1101 C C . TYR A 1 139 ? -10.513 2.447 21.182 1.00 88.75 139 TYR A C 1
ATOM 1103 O O . TYR A 1 139 ? -10.827 1.289 21.454 1.00 88.75 139 TYR A O 1
ATOM 1111 N N . ILE A 1 140 ? -11.182 3.510 21.632 1.00 90.44 140 ILE A N 1
ATOM 1112 C CA . ILE A 1 140 ? -12.378 3.405 22.477 1.00 90.44 140 ILE A CA 1
ATOM 1113 C C . ILE A 1 140 ? -13.457 2.607 21.744 1.00 90.44 140 ILE A C 1
ATOM 1115 O O . ILE A 1 140 ? -13.954 1.629 22.292 1.00 90.44 140 ILE A O 1
ATOM 1119 N N . SER A 1 141 ? -13.728 2.927 20.476 1.00 91.56 141 SER A N 1
ATOM 1120 C CA . SER A 1 141 ? -14.748 2.228 19.681 1.00 91.56 141 SER A CA 1
ATOM 1121 C C . SER A 1 141 ? -14.441 0.733 19.503 1.00 91.56 141 SER A C 1
ATOM 1123 O O . SER A 1 141 ? -15.341 -0.103 19.555 1.00 91.56 141 SER A O 1
ATOM 1125 N N . VAL A 1 142 ? -13.164 0.360 19.336 1.00 89.31 142 VAL A N 1
ATOM 1126 C CA . VAL A 1 142 ? -12.744 -1.054 19.303 1.00 89.31 142 VAL A CA 1
ATOM 1127 C C . VAL A 1 142 ? -13.011 -1.750 20.642 1.00 89.31 142 VAL A C 1
ATOM 1129 O O . VAL A 1 142 ? -13.481 -2.888 20.658 1.00 89.31 142 VAL A O 1
ATOM 1132 N N . ILE A 1 143 ? -12.712 -1.091 21.764 1.00 86.88 143 ILE A N 1
ATOM 1133 C CA . ILE A 1 143 ? -12.937 -1.642 23.108 1.00 86.88 143 ILE A CA 1
ATOM 1134 C C . ILE A 1 143 ? -14.436 -1.793 23.383 1.00 86.88 143 ILE A C 1
ATOM 1136 O O . ILE A 1 143 ? -14.866 -2.852 23.834 1.00 86.88 143 ILE A O 1
ATOM 1140 N N . GLU A 1 144 ? -15.235 -0.773 23.077 1.00 88.81 144 GLU A N 1
ATOM 1141 C CA . GLU A 1 144 ? -16.689 -0.793 23.251 1.00 88.81 144 GLU A CA 1
ATOM 1142 C C . GLU A 1 144 ? -17.349 -1.892 22.416 1.00 88.81 144 GLU A C 1
ATOM 1144 O O . GLU A 1 144 ? -18.198 -2.623 22.931 1.00 88.81 144 GLU A O 1
ATOM 1149 N N . ASN A 1 145 ? -16.926 -2.068 21.159 1.00 87.19 145 ASN A N 1
ATOM 1150 C CA . ASN A 1 145 ? -17.409 -3.161 20.314 1.00 87.19 145 ASN A CA 1
ATOM 1151 C C . ASN A 1 145 ? -17.071 -4.528 20.912 1.00 87.19 145 ASN A C 1
ATOM 1153 O O . ASN A 1 145 ? -17.938 -5.398 20.973 1.00 87.19 145 ASN A O 1
ATOM 1157 N N . ARG A 1 146 ? -15.850 -4.704 21.427 1.00 84.19 146 ARG A N 1
ATOM 1158 C CA . ARG A 1 146 ? -15.443 -5.956 22.072 1.00 84.19 146 ARG A CA 1
ATOM 1159 C C . ARG A 1 146 ? -16.259 -6.261 23.329 1.00 84.19 146 ARG A C 1
ATOM 1161 O O . ARG A 1 146 ? -16.729 -7.381 23.493 1.00 84.19 146 ARG A O 1
ATOM 1168 N N . LEU A 1 147 ? -16.443 -5.272 24.205 1.00 82.19 147 LEU A N 1
ATOM 1169 C CA . LEU A 1 147 ? -17.255 -5.427 25.416 1.00 82.19 147 LEU A CA 1
ATOM 1170 C C . LEU A 1 147 ? -18.709 -5.755 25.068 1.00 82.19 147 LEU A C 1
ATOM 1172 O O . LEU A 1 147 ? -19.337 -6.586 25.720 1.00 82.19 147 LEU A O 1
ATOM 1176 N N . ARG A 1 148 ? -19.242 -5.133 24.013 1.00 84.12 148 ARG A N 1
ATOM 1177 C CA . ARG A 1 148 ? -20.581 -5.426 23.502 1.00 84.12 148 ARG A CA 1
ATOM 1178 C C . ARG A 1 148 ? -20.691 -6.875 23.018 1.00 84.12 148 ARG A C 1
ATOM 1180 O O . ARG A 1 148 ? -21.647 -7.549 23.387 1.00 84.12 148 ARG A O 1
ATOM 1187 N N . GLU A 1 149 ? -19.724 -7.369 22.247 1.00 81.94 149 GLU A N 1
ATOM 1188 C CA . GLU A 1 149 ? -19.675 -8.769 21.796 1.00 81.94 149 GLU A CA 1
ATOM 1189 C C . GLU A 1 149 ? -19.573 -9.763 22.967 1.00 81.94 149 GLU A C 1
ATOM 1191 O O . GLU A 1 149 ? -20.286 -10.767 22.986 1.00 81.94 149 GLU A O 1
ATOM 1196 N N . GLU A 1 150 ? -18.738 -9.478 23.970 1.00 78.12 150 GLU A N 1
ATOM 1197 C CA . GLU A 1 150 ? -18.597 -10.310 25.175 1.00 78.12 150 GLU A CA 1
ATOM 1198 C C . GLU A 1 150 ? -19.898 -10.335 26.004 1.00 78.12 150 GLU A C 1
ATOM 1200 O O . GLU A 1 150 ? -20.344 -11.401 26.444 1.00 78.12 150 GLU A O 1
ATOM 1205 N N . ASN A 1 151 ? -20.571 -9.191 26.147 1.00 79.44 151 ASN A N 1
ATOM 1206 C CA . ASN A 1 151 ? -21.878 -9.102 26.804 1.00 79.44 151 ASN A CA 1
ATOM 1207 C C . ASN A 1 151 ? -22.968 -9.867 26.035 1.00 79.44 151 ASN A C 1
ATOM 1209 O O . ASN A 1 151 ? -23.764 -10.578 26.644 1.00 79.44 151 ASN A O 1
ATOM 1213 N N . PHE A 1 152 ? -22.993 -9.786 24.700 1.00 66.56 152 PHE A N 1
ATOM 1214 C CA . PHE A 1 152 ? -23.929 -10.577 23.895 1.00 66.56 152 PHE A CA 1
ATOM 1215 C C . PHE A 1 152 ? -23.674 -12.077 24.027 1.00 66.56 152 PHE A C 1
ATOM 1217 O O . PHE A 1 152 ? -24.615 -12.852 24.186 1.00 66.56 152 PHE A O 1
ATOM 1224 N N . ARG A 1 153 ? -22.407 -12.496 24.004 1.00 72.88 153 ARG A N 1
ATOM 1225 C CA . ARG A 1 153 ? -22.044 -13.905 24.158 1.00 72.88 153 ARG A CA 1
ATOM 1226 C C . ARG A 1 153 ? -22.477 -14.456 25.515 1.00 72.88 153 ARG A C 1
ATOM 1228 O O . ARG A 1 153 ? -23.092 -15.513 25.570 1.00 72.88 153 ARG A O 1
ATOM 1235 N N . THR A 1 154 ? -22.212 -13.724 26.595 1.00 73.88 154 THR A N 1
ATOM 1236 C CA . THR A 1 154 ? -22.627 -14.137 27.945 1.00 73.88 154 THR A CA 1
ATOM 1237 C C . THR A 1 154 ? -24.148 -14.176 28.112 1.00 73.88 154 THR A C 1
ATOM 1239 O O . THR A 1 154 ? -24.645 -15.039 28.832 1.00 73.88 154 THR A O 1
ATOM 1242 N N . ALA A 1 155 ? -24.898 -13.301 27.433 1.00 69.06 155 ALA A N 1
ATOM 1243 C CA . ALA A 1 155 ? -26.358 -13.371 27.391 1.00 69.06 155 ALA A CA 1
ATOM 1244 C C . ALA A 1 155 ? -26.857 -14.640 26.675 1.00 69.06 155 ALA A C 1
ATOM 1246 O O . ALA A 1 155 ? -27.710 -15.336 27.215 1.00 69.06 155 ALA A O 1
ATOM 1247 N N . ILE A 1 156 ? -26.274 -14.995 25.522 1.00 68.25 156 ILE A N 1
ATOM 1248 C CA . ILE A 1 156 ? -26.605 -16.238 24.801 1.00 68.25 156 ILE A CA 1
ATOM 1249 C C . ILE A 1 156 ? -26.259 -17.475 25.641 1.00 68.25 156 ILE A C 1
ATOM 1251 O O . ILE A 1 156 ? -27.063 -18.399 25.722 1.00 68.25 156 ILE A O 1
ATOM 1255 N N . ASP A 1 157 ? -25.091 -17.499 26.290 1.00 68.69 157 ASP A N 1
ATOM 1256 C CA . ASP A 1 157 ? -24.668 -18.622 27.138 1.00 68.69 157 ASP A CA 1
ATOM 1257 C C . ASP A 1 157 ? -25.603 -18.796 28.352 1.00 68.69 157 ASP A C 1
ATOM 1259 O O . ASP A 1 157 ? -25.908 -19.923 28.749 1.00 68.69 157 ASP A O 1
ATOM 1263 N N . ARG A 1 158 ? -26.103 -17.689 28.925 1.00 64.50 158 ARG A N 1
ATOM 1264 C CA . ARG A 1 158 ? -27.142 -17.718 29.967 1.00 64.50 158 ARG A CA 1
ATOM 1265 C C . ARG A 1 158 ? -28.464 -18.239 29.422 1.00 64.50 158 ARG A C 1
ATOM 1267 O O . ARG A 1 158 ? -29.022 -19.138 30.033 1.00 64.50 158 ARG A O 1
ATOM 1274 N N . ASP A 1 159 ? -28.930 -17.745 28.280 1.00 57.47 159 ASP A N 1
ATOM 1275 C CA . ASP A 1 159 ? -30.193 -18.185 27.680 1.00 57.47 159 ASP A CA 1
ATOM 1276 C C . ASP A 1 159 ? -30.154 -19.667 27.270 1.00 57.47 159 ASP A C 1
ATOM 1278 O O . ASP A 1 159 ? -31.108 -20.393 27.537 1.00 57.47 159 ASP A O 1
ATOM 1282 N N . MET A 1 160 ? -29.040 -20.165 26.716 1.00 55.81 160 MET A N 1
ATOM 1283 C CA . MET A 1 160 ? -28.873 -21.592 26.404 1.00 55.81 160 MET A CA 1
ATOM 1284 C C . MET A 1 160 ? -28.790 -22.470 27.659 1.00 55.81 160 MET A C 1
ATOM 1286 O O . MET A 1 160 ? -29.366 -23.556 27.672 1.00 55.81 160 MET A O 1
ATOM 1290 N N . ASN A 1 161 ? -28.156 -22.005 28.740 1.00 55.88 161 ASN A N 1
ATOM 1291 C CA . ASN A 1 161 ? -28.204 -22.705 30.031 1.00 55.88 161 ASN A CA 1
ATOM 1292 C C . ASN A 1 161 ? -29.578 -22.595 30.718 1.00 55.88 161 ASN A C 1
ATOM 1294 O O . ASN A 1 161 ? -29.932 -23.453 31.526 1.00 55.88 161 ASN A O 1
ATOM 1298 N N . CYS A 1 162 ? -30.368 -21.576 30.379 1.00 47.56 162 CYS A N 1
ATOM 1299 C CA . CYS A 1 162 ? -31.742 -21.389 30.831 1.00 47.56 162 CYS A CA 1
ATOM 1300 C C . CYS A 1 162 ? -32.774 -22.107 29.947 1.00 47.56 162 CYS A C 1
ATOM 1302 O O . CYS A 1 162 ? -33.942 -22.101 30.308 1.00 47.56 162 CYS A O 1
ATOM 1304 N N . GLN A 1 163 ? -32.412 -22.813 28.865 1.00 41.75 163 GLN A N 1
ATOM 1305 C CA . GLN A 1 163 ? -33.375 -23.620 28.085 1.00 41.75 163 GLN A CA 1
ATOM 1306 C C . GLN A 1 163 ? -33.943 -24.844 28.844 1.00 41.75 163 GLN A C 1
ATOM 1308 O O . GLN A 1 163 ? -34.744 -25.597 28.293 1.00 41.75 163 GLN A O 1
ATOM 1313 N N . GLY A 1 164 ? -33.616 -25.009 30.132 1.00 41.19 164 GLY A N 1
ATOM 1314 C CA . GLY A 1 164 ? -34.398 -25.814 31.079 1.00 41.19 164 GLY A CA 1
ATOM 1315 C C . GLY A 1 164 ? -35.616 -25.095 31.690 1.00 41.19 164 GLY A C 1
ATOM 1316 O O . GLY A 1 164 ? -36.437 -25.746 32.331 1.00 41.19 164 GLY A O 1
ATOM 1317 N N . ALA A 1 165 ? -35.762 -23.779 31.516 1.00 40.91 165 ALA A N 1
ATOM 1318 C CA . ALA A 1 165 ? -36.851 -22.987 32.074 1.00 40.91 165 ALA A CA 1
ATOM 1319 C C . ALA A 1 165 ? -37.069 -21.664 31.309 1.00 40.91 165 ALA A C 1
ATOM 1321 O O . ALA A 1 165 ? -36.270 -20.739 31.403 1.00 40.91 165 ALA A O 1
ATOM 1322 N N . CYS A 1 166 ? -38.244 -21.565 30.681 1.00 34.28 166 CYS A N 1
ATOM 1323 C CA . CYS A 1 166 ? -38.990 -20.344 30.339 1.00 34.28 166 CYS A CA 1
ATOM 1324 C C . CYS A 1 166 ? -39.099 -19.951 28.854 1.00 34.28 166 CYS A C 1
ATOM 1326 O O . CYS A 1 166 ? -38.148 -19.727 28.116 1.00 34.28 166 CYS A O 1
ATOM 1328 N N . THR A 1 167 ? -40.369 -19.836 28.473 1.00 35.31 167 THR A N 1
ATOM 1329 C CA . THR A 1 167 ? -40.976 -19.365 27.229 1.00 35.31 167 THR A CA 1
ATOM 1330 C C . THR A 1 167 ? -40.835 -17.846 27.060 1.00 35.31 167 THR A C 1
ATOM 1332 O O . THR A 1 167 ? -41.151 -17.102 27.988 1.00 35.31 167 THR A O 1
ATOM 1335 N N . TYR A 1 168 ? -40.435 -17.377 25.874 1.00 34.84 168 TYR A N 1
ATOM 1336 C CA . TYR A 1 168 ? -40.321 -15.947 25.545 1.00 34.84 168 TYR A CA 1
ATOM 1337 C C . TYR A 1 168 ? -41.681 -15.289 25.258 1.00 34.84 168 TYR A C 1
ATOM 1339 O O . TYR A 1 168 ? -42.531 -15.872 24.585 1.00 34.84 168 TYR A O 1
ATOM 1347 N N . ASN A 1 169 ? -41.834 -14.028 25.678 1.00 32.69 169 ASN A N 1
ATOM 1348 C CA . ASN A 1 169 ? -42.825 -13.091 25.143 1.00 32.69 169 ASN A CA 1
ATOM 1349 C C . ASN A 1 169 ? -42.079 -11.983 24.375 1.00 32.69 169 ASN A C 1
ATOM 1351 O O . ASN A 1 169 ? -41.265 -11.265 24.948 1.00 32.69 169 ASN A O 1
ATOM 1355 N N . LEU A 1 170 ? -42.327 -11.890 23.069 1.00 37.94 170 LEU A N 1
ATOM 1356 C CA . LEU A 1 170 ? -41.534 -11.150 22.075 1.00 37.94 170 LEU A CA 1
ATOM 1357 C C . LEU A 1 170 ? -41.887 -9.651 21.938 1.00 37.94 170 LEU A C 1
ATOM 1359 O 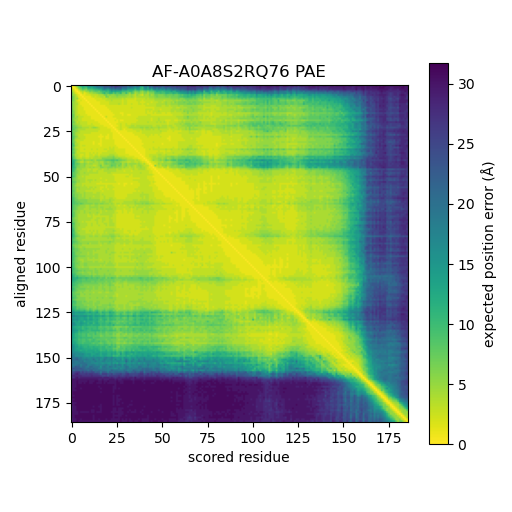O . LEU A 1 170 ? -41.498 -9.033 20.954 1.00 37.94 170 LEU A O 1
ATOM 1363 N N . ASN A 1 171 ? -42.593 -9.044 22.900 1.00 37.38 171 ASN A N 1
ATOM 1364 C CA . ASN A 1 171 ? -43.242 -7.736 22.699 1.00 37.38 171 ASN A CA 1
ATOM 1365 C C . ASN A 1 171 ? -42.847 -6.601 23.668 1.00 37.38 171 ASN A C 1
ATOM 1367 O O . ASN A 1 171 ? -43.618 -5.656 23.815 1.00 37.38 171 ASN A O 1
ATOM 1371 N N . SER A 1 172 ? -41.679 -6.616 24.317 1.00 35.38 172 SER A N 1
ATOM 1372 C CA . SER A 1 172 ? -41.242 -5.449 25.107 1.00 35.38 172 SER A CA 1
ATOM 1373 C C . SER A 1 172 ? -39.973 -4.809 24.551 1.00 35.38 172 SER A C 1
ATOM 1375 O O . SER A 1 172 ? -38.860 -5.279 24.782 1.00 35.38 172 SER A O 1
ATOM 1377 N N . GLU A 1 173 ? -40.159 -3.688 23.856 1.00 36.56 173 GLU A N 1
ATOM 1378 C CA . GLU A 1 173 ? -39.141 -2.663 23.637 1.00 36.56 173 GLU A CA 1
ATOM 1379 C C . GLU A 1 173 ? -38.684 -2.107 24.996 1.00 36.56 173 GLU A C 1
ATOM 1381 O O . GLU A 1 173 ? -39.266 -1.169 25.529 1.00 36.56 173 GLU A O 1
ATOM 1386 N N . THR A 1 174 ? -37.691 -2.731 25.628 1.00 32.78 174 THR A N 1
ATOM 1387 C CA . THR A 1 174 ? -36.862 -2.129 26.690 1.00 32.78 174 THR A CA 1
ATOM 1388 C C . THR A 1 174 ? -35.723 -3.090 27.045 1.00 32.78 174 THR A C 1
ATOM 1390 O O . THR A 1 174 ? -35.989 -4.241 27.393 1.00 32.78 174 THR A O 1
ATOM 1393 N N . PRO A 1 175 ? -34.445 -2.668 27.008 1.00 35.25 175 PRO A N 1
ATOM 1394 C CA . PRO A 1 175 ? -33.373 -3.461 27.589 1.00 35.25 175 PRO A CA 1
ATOM 1395 C C . PRO A 1 175 ? -33.497 -3.372 29.115 1.00 35.25 175 PRO A C 1
ATOM 1397 O O . PRO A 1 175 ? -33.136 -2.370 29.731 1.00 35.25 175 PRO A O 1
ATOM 1400 N N . LEU A 1 176 ? -34.067 -4.413 29.723 1.00 35.84 176 LEU A N 1
ATOM 1401 C CA . LEU A 1 176 ? -34.193 -4.554 31.170 1.00 35.84 176 LEU A CA 1
ATOM 1402 C C . LEU A 1 176 ? -32.807 -4.773 31.790 1.00 35.84 176 LEU A C 1
ATOM 1404 O O . LEU A 1 176 ? -32.302 -5.886 31.919 1.00 35.84 176 LEU A O 1
ATOM 1408 N N . LEU A 1 177 ? -32.201 -3.659 32.188 1.00 36.22 177 LEU A N 1
ATOM 1409 C CA . LEU A 1 177 ? -31.075 -3.572 33.105 1.00 36.22 177 LEU A CA 1
ATOM 1410 C C . LEU A 1 177 ? -31.590 -3.941 34.511 1.00 36.22 177 LEU A C 1
ATOM 1412 O O . LEU A 1 177 ? -31.846 -3.075 35.342 1.00 36.22 177 LEU A O 1
ATOM 1416 N N . VAL A 1 178 ? -31.830 -5.233 34.766 1.00 33.44 178 VAL A N 1
ATOM 1417 C CA . VAL A 1 178 ? -32.188 -5.718 36.109 1.00 33.44 178 VAL A CA 1
ATOM 1418 C C . VAL A 1 178 ? -30.904 -5.884 36.911 1.00 33.44 178 VAL A C 1
ATOM 1420 O O . VAL A 1 178 ? -30.197 -6.886 36.821 1.00 33.44 178 VAL A O 1
ATOM 1423 N N . LEU A 1 179 ? -30.607 -4.843 37.686 1.00 33.72 179 LEU A N 1
ATOM 1424 C CA . LEU A 1 179 ? -29.671 -4.859 38.801 1.00 33.72 179 LEU A CA 1
ATOM 1425 C C . LEU A 1 179 ? -30.067 -5.979 39.774 1.00 33.72 179 LEU A C 1
ATOM 1427 O O . LEU A 1 179 ? -31.098 -5.898 40.440 1.00 33.72 179 LEU A O 1
ATOM 1431 N N . ALA A 1 180 ? -29.238 -7.015 39.880 1.00 33.47 180 ALA A N 1
ATOM 1432 C CA . ALA A 1 180 ? -29.320 -7.979 40.967 1.00 33.47 180 ALA A CA 1
ATOM 1433 C C . ALA A 1 180 ? -28.710 -7.358 42.235 1.00 33.47 180 ALA A C 1
ATOM 1435 O O . ALA A 1 180 ? -27.560 -7.613 42.579 1.00 33.47 180 ALA A O 1
ATOM 1436 N N . LEU A 1 181 ? -29.488 -6.520 42.922 1.00 34.16 181 LEU A N 1
ATOM 1437 C CA . LEU A 1 181 ? -29.355 -6.351 44.365 1.00 34.16 181 LEU A CA 1
ATOM 1438 C C . LEU A 1 181 ? -30.157 -7.480 45.014 1.00 34.16 181 LEU A C 1
ATOM 1440 O O . LEU A 1 181 ? -31.383 -7.415 45.092 1.00 34.16 181 LEU A O 1
ATOM 1444 N N . ARG A 1 182 ? -29.471 -8.532 45.458 1.00 33.38 182 ARG A N 1
ATOM 1445 C CA . ARG A 1 182 ? -29.972 -9.352 46.559 1.00 33.38 182 ARG A CA 1
ATOM 1446 C C . ARG A 1 182 ? -28.900 -9.434 47.626 1.00 33.38 182 ARG A C 1
ATOM 1448 O O . ARG A 1 182 ? -27.863 -10.063 47.452 1.00 33.38 182 ARG A O 1
ATOM 1455 N N . GLU A 1 183 ? -29.200 -8.695 48.681 1.00 39.47 183 GLU A N 1
ATOM 1456 C CA . GLU A 1 183 ? -28.730 -8.874 50.041 1.00 39.47 183 GLU A CA 1
ATOM 1457 C C . GLU A 1 183 ? -28.803 -10.358 50.426 1.00 39.47 183 GLU A C 1
ATOM 1459 O O . GLU A 1 183 ? -29.849 -10.989 50.275 1.00 39.47 183 GLU A O 1
ATOM 1464 N N . GLU A 1 184 ? -27.713 -10.893 50.963 1.00 34.91 184 GLU A N 1
ATOM 1465 C CA . GLU A 1 184 ? -27.767 -12.033 51.876 1.00 34.91 184 GLU A CA 1
ATOM 1466 C C . GLU A 1 184 ? -27.111 -11.604 53.192 1.00 34.91 184 GLU A C 1
ATOM 1468 O O . GLU A 1 184 ? -25.943 -11.867 53.466 1.00 34.91 184 GLU A O 1
ATOM 1473 N N . GLU A 1 185 ? -27.892 -10.891 54.005 1.00 36.06 185 GLU A N 1
ATOM 1474 C CA . GLU A 1 185 ? -27.842 -11.052 55.455 1.00 36.06 185 GLU A CA 1
ATOM 1475 C C . GLU A 1 185 ? -28.847 -12.149 55.840 1.00 36.06 185 GLU A C 1
ATOM 1477 O O . GLU A 1 185 ? -30.056 -11.899 55.837 1.00 36.06 185 GLU A O 1
ATOM 1482 N N . LYS A 1 186 ? -28.338 -13.349 56.156 1.00 33.31 186 LYS A N 1
ATOM 1483 C CA . LYS A 1 186 ? -28.681 -14.222 57.305 1.00 33.31 186 LYS A CA 1
ATOM 1484 C C . LYS A 1 186 ? -28.330 -15.682 57.049 1.00 33.31 186 LYS A C 1
ATOM 1486 O O . LYS A 1 186 ? -28.925 -16.285 56.133 1.00 33.31 186 LYS A O 1
#

Solvent-accessible surface area (backbone atoms only — not comparable to full-atom values): 10884 Å² total; per-residue (Å²): 132,88,81,75,53,66,70,58,50,49,54,53,47,46,52,52,26,52,52,25,52,74,70,68,36,33,60,60,20,51,51,48,49,57,48,45,50,70,77,44,67,90,64,81,79,67,62,67,68,61,51,51,50,38,48,50,54,37,28,53,53,27,49,77,71,68,36,55,70,59,22,53,52,51,50,54,50,44,42,68,77,36,60,91,45,33,68,61,49,52,54,52,49,48,52,53,50,42,53,53,27,54,50,24,52,74,68,67,38,30,65,59,18,50,50,49,49,58,52,47,50,72,73,42,72,88,59,82,69,66,59,70,68,62,51,49,51,41,54,50,50,40,50,53,52,49,52,51,52,53,52,52,50,54,51,51,55,49,51,64,70,34,72,86,62,86,86,88,79,96,78,70,98,65,89,80,81,76,77,85,82,74,86,83,90,130

Foldseek 3Di:
DPDDDLVNLLVVLLVQLVVCVVVVVLVSNLVSVLVNCVVPPPDDSDDLVVNLVSLLSVLLVCLVVLNLVVSLVSLVSNCVRRVVCNVVSLVSLLVSLLVSLVVCVVVLVLVSSVVSVVSNCVSRPPDCSDDVVVVVVSVVSVVVVVVVVVVVVVVVVVVVVCVVDDDDDPDDPDDPPDPPPDDDDD